Protein AF-A0A382TUY5-F1 (afdb_monomer)

Sequence (176 aa):
MNRMNKINNISLIVILFFYSFLAAQTTIEKITTNDENADLAVRVCGTEPPTIDEIIFSRIEAEQWLNENGSRDDSLLIVYVAWHVIHASNNSGNLTNAQIENQIQVMNYDFQDHNIAFILDTIDRTENDDWFEGWDPDASGMDTQGMQALNIDPAHYLNIYSAELAGAGAGFINCG

Radius of gyration: 24.72 Å; Cα contacts (8 Å, |Δi|>4): 187; chains: 1; bounding box: 46×93×40 Å

InterPro domains:
  IPR024079 Metallopeptidase, catalytic domain superfamily [G3DSA:3.40.390.10] (74-175)

Nearest PDB structures (foldseek):
  7y5n-assembly1_C  TM=7.435E-01  e=1.060E-01  Homo sapiens
  7ufg-assembly1_A  TM=4.096E-01  e=4.250E-02  Homo sapiens
  5cee-assembly1_A-2  TM=3.199E-01  e=2.429E+00  Aster yellows witches'-broom phytoplasma AYWB
  6zn4-assembly1_A  TM=3.571E-01  e=4.370E+00  Bdellovibrio bacteriovorus HD100
  7nfc-assembly1_P  TM=2.071E-01  e=3.593E+00  Homo sapiens

Mean predicted aligned error: 14.43 Å

Solvent-accessible surface area (backbone atoms only — not comparable to full-atom values): 10714 Å² total; per-residue (Å²): 133,88,92,77,83,72,69,64,59,59,57,49,51,54,52,50,51,52,51,51,55,59,63,67,73,71,70,82,75,75,81,77,70,92,48,102,69,65,74,75,76,74,84,82,67,85,67,77,81,75,50,74,64,53,53,53,49,55,48,52,53,51,53,52,48,41,71,77,48,78,66,77,83,77,60,78,42,78,41,37,28,36,37,41,32,26,10,30,85,87,56,50,62,62,72,52,70,69,59,53,54,48,51,46,49,50,52,30,64,75,31,46,91,68,33,38,42,64,42,83,75,45,77,51,76,45,76,35,51,66,45,10,57,44,24,29,88,85,50,93,55,33,38,61,52,50,50,72,72,65,63,55,62,74,92,70,24,51,39,38,53,42,54,44,46,65,92,52,92,78,85,69,81,58,90,110

pLDDT: mean 77.78, std 20.88, range [31.92, 98.25]

Secondary structure (DSSP, 8-state):
-----SHHHHHHH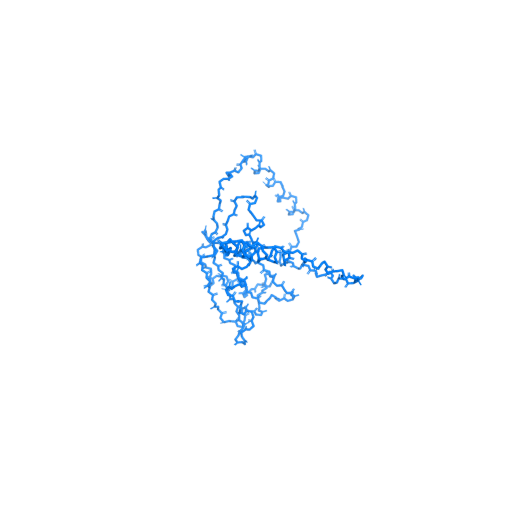HHHHHHHHHHTT----------TT--------SSPPPPHHHHHHHHHHHHHHHHHS-----S-EEEEEEEEEEE-TT-TT---HHHHHHHHHHHHHHHGGGTEEEEEEEEEEEE-HHHHH-B-SSSSSHHHHHHHHH---TTTEEEEEE-PBTT-SS------

Structure (mmCIF, N/CA/C/O backbone):
data_AF-A0A382TUY5-F1
#
_entry.id   AF-A0A382TUY5-F1
#
loop_
_atom_site.group_PDB
_atom_site.id
_atom_site.type_symbol
_atom_site.label_atom_id
_atom_site.label_alt_id
_atom_site.label_comp_id
_atom_site.label_asym_id
_atom_site.label_entity_id
_atom_site.label_seq_id
_atom_site.pdbx_PDB_ins_code
_atom_site.Cartn_x
_atom_site.Cartn_y
_atom_site.Cartn_z
_atom_site.occupancy
_atom_site.B_iso_or_equiv
_atom_site.auth_seq_id
_atom_site.auth_comp_id
_atom_site.auth_asym_id
_atom_site.auth_atom_id
_atom_site.pdbx_PDB_model_num
ATOM 1 N N . MET A 1 1 ? -3.730 -71.255 14.399 1.00 41.00 1 MET A N 1
ATOM 2 C CA . MET A 1 1 ? -2.417 -70.660 14.065 1.00 41.00 1 MET A CA 1
ATOM 3 C C . MET A 1 1 ? -2.657 -69.235 13.574 1.00 41.00 1 MET A C 1
ATOM 5 O O . MET A 1 1 ? -3.420 -69.043 12.638 1.00 41.00 1 MET A O 1
ATOM 9 N N . ASN A 1 2 ? -2.126 -68.276 14.332 1.00 44.09 2 ASN A N 1
ATOM 10 C CA . ASN A 1 2 ? -2.375 -66.827 14.385 1.00 44.09 2 ASN A CA 1
ATOM 11 C C . ASN A 1 2 ? -2.721 -66.081 13.079 1.00 44.09 2 ASN A C 1
ATOM 13 O O . ASN A 1 2 ? -1.897 -65.961 12.177 1.00 44.09 2 ASN A O 1
ATOM 17 N N . ARG A 1 3 ? -3.894 -65.432 13.068 1.00 45.44 3 ARG A N 1
ATOM 18 C CA . ARG A 1 3 ? -4.220 -64.266 12.223 1.00 45.44 3 ARG A CA 1
ATOM 19 C C . ARG A 1 3 ? -4.765 -63.127 13.099 1.00 45.44 3 ARG A C 1
ATOM 21 O O . ARG A 1 3 ? -5.870 -62.639 12.921 1.00 45.44 3 ARG A O 1
ATOM 28 N N . MET A 1 4 ? -3.967 -62.719 14.075 1.00 52.00 4 MET A N 1
ATOM 29 C CA . MET A 1 4 ? -4.071 -61.418 14.740 1.00 52.00 4 MET A CA 1
ATOM 30 C C . MET A 1 4 ? -2.736 -60.705 14.485 1.00 52.00 4 MET A C 1
ATOM 32 O O . MET A 1 4 ? -1.712 -61.384 14.461 1.00 52.00 4 MET A O 1
ATOM 36 N N . ASN A 1 5 ? -2.762 -59.382 14.261 1.00 51.12 5 ASN A N 1
ATOM 37 C CA . ASN A 1 5 ? -1.612 -58.458 14.085 1.00 51.12 5 ASN A CA 1
ATOM 38 C C . ASN A 1 5 ? -1.348 -57.891 12.672 1.00 51.12 5 ASN A C 1
ATOM 40 O O . ASN A 1 5 ? -0.195 -57.701 12.296 1.00 51.12 5 ASN A O 1
ATOM 44 N N . LYS A 1 6 ? -2.380 -57.541 11.889 1.00 52.22 6 LYS A N 1
ATOM 45 C CA . LYS A 1 6 ? -2.192 -56.621 10.737 1.00 52.22 6 LYS A CA 1
ATOM 46 C C . LYS A 1 6 ? -2.866 -55.253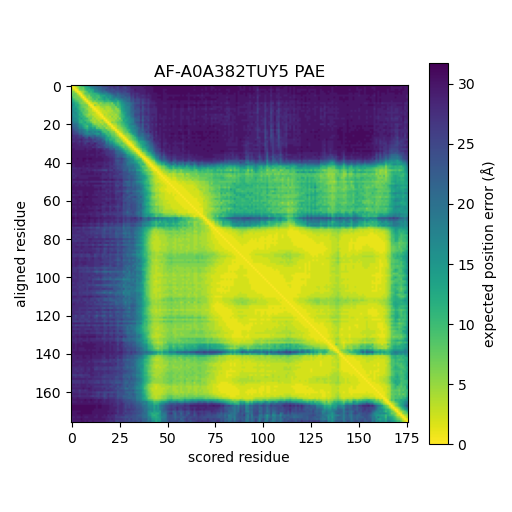 10.874 1.00 52.22 6 LYS A C 1
ATOM 48 O O . LYS A 1 6 ? -2.468 -54.332 10.175 1.00 52.22 6 LYS A O 1
ATOM 53 N N . ILE A 1 7 ? -3.810 -55.092 11.803 1.00 52.00 7 ILE A N 1
ATOM 54 C CA . ILE A 1 7 ? -4.538 -53.824 11.999 1.00 52.00 7 ILE A CA 1
ATOM 55 C C . ILE A 1 7 ? -3.779 -52.877 12.956 1.00 52.00 7 ILE A C 1
ATOM 57 O O . ILE A 1 7 ? -3.795 -51.667 12.760 1.00 52.00 7 ILE A O 1
ATOM 61 N N . ASN A 1 8 ? -2.995 -53.413 13.903 1.00 52.09 8 ASN A N 1
ATOM 62 C CA . ASN A 1 8 ? -2.225 -52.598 14.858 1.00 52.09 8 ASN A CA 1
ATOM 63 C C . ASN A 1 8 ? -1.023 -51.864 14.237 1.00 52.09 8 ASN A C 1
ATOM 65 O O . ASN A 1 8 ? -0.628 -50.825 14.751 1.00 52.09 8 ASN A O 1
ATOM 69 N N . ASN A 1 9 ? -0.458 -52.354 13.126 1.00 52.19 9 ASN A N 1
ATOM 70 C CA . ASN A 1 9 ? 0.731 -51.737 12.522 1.00 52.19 9 ASN A CA 1
ATOM 71 C C . ASN A 1 9 ? 0.402 -50.474 11.713 1.00 52.19 9 ASN A C 1
ATOM 73 O O . ASN A 1 9 ? 1.203 -49.549 11.692 1.00 52.19 9 ASN A O 1
ATOM 77 N N . ILE A 1 10 ? -0.776 -50.404 11.082 1.00 55.94 10 ILE A N 1
ATOM 78 C CA . ILE A 1 10 ? -1.185 -49.226 10.297 1.00 55.94 10 ILE A CA 1
ATOM 79 C C . ILE A 1 10 ? -1.549 -48.067 11.236 1.00 55.94 10 ILE A C 1
ATOM 81 O O . ILE A 1 10 ? -1.129 -46.937 11.005 1.00 55.94 10 ILE A O 1
ATOM 85 N N . SER A 1 11 ? -2.236 -48.356 12.348 1.00 56.84 11 SER A N 1
ATOM 86 C CA . SER A 1 11 ? -2.564 -47.344 13.361 1.00 56.84 11 SER A CA 1
ATOM 87 C C . SER A 1 11 ? -1.318 -46.797 14.070 1.00 56.84 11 SER A C 1
ATOM 89 O O . SER A 1 11 ? -1.267 -45.609 14.369 1.00 56.84 11 SER A O 1
ATOM 91 N N . LEU A 1 12 ? -0.294 -47.630 14.301 1.00 54.91 12 LEU A N 1
ATOM 92 C CA . LEU A 1 12 ? 0.967 -47.200 14.917 1.00 54.91 12 LEU A CA 1
ATOM 93 C C . LEU A 1 12 ? 1.793 -46.304 13.978 1.00 54.91 12 LEU A C 1
ATOM 95 O O . LEU A 1 12 ? 2.387 -45.332 14.429 1.00 54.91 12 LEU A O 1
ATOM 99 N N . ILE A 1 13 ? 1.791 -46.593 12.671 1.00 58.06 13 ILE A N 1
ATOM 100 C CA . ILE A 1 13 ? 2.506 -45.796 11.663 1.00 58.06 13 ILE A CA 1
ATOM 101 C C . ILE A 1 13 ? 1.885 -44.401 11.519 1.00 58.06 13 ILE A C 1
ATOM 103 O O . ILE A 1 13 ? 2.619 -43.420 11.499 1.00 58.06 13 ILE A O 1
ATOM 107 N N . VAL A 1 14 ? 0.553 -44.283 11.494 1.00 59.12 14 VAL A N 1
ATOM 108 C CA . VAL A 1 14 ? -0.123 -42.973 11.413 1.00 59.12 14 VAL A CA 1
ATOM 109 C C . VAL A 1 14 ? 0.143 -42.134 12.668 1.00 59.12 14 VAL A C 1
ATOM 111 O O . VAL A 1 14 ? 0.454 -40.953 12.554 1.00 59.12 14 VAL A O 1
ATOM 114 N N . ILE A 1 15 ? 0.124 -42.744 13.858 1.00 57.88 15 ILE A N 1
ATOM 115 C CA . ILE A 1 15 ? 0.444 -42.054 15.119 1.00 57.88 15 ILE A CA 1
ATOM 116 C C . ILE A 1 15 ? 1.914 -41.598 15.153 1.00 57.88 15 ILE A C 1
ATOM 118 O O . ILE A 1 15 ? 2.189 -40.491 15.605 1.00 57.88 15 ILE A O 1
ATOM 122 N N . LEU A 1 16 ? 2.854 -42.395 14.630 1.00 54.62 16 LEU A N 1
ATOM 123 C CA . LEU A 1 16 ? 4.271 -42.016 14.519 1.00 54.62 16 LEU A CA 1
ATOM 124 C C . LEU A 1 16 ? 4.510 -40.900 13.485 1.00 54.62 16 LEU A C 1
ATOM 126 O O . LEU A 1 16 ? 5.352 -40.030 13.714 1.00 54.62 16 LEU A O 1
ATOM 130 N N . PHE A 1 17 ? 3.756 -40.876 12.380 1.00 54.53 17 PHE A N 1
ATOM 131 C CA . PHE A 1 17 ? 3.795 -39.770 11.415 1.00 54.53 17 PHE A CA 1
ATOM 132 C C . PHE A 1 17 ? 3.232 -38.471 12.007 1.00 54.53 17 PHE A C 1
ATOM 134 O O . PHE A 1 17 ? 3.846 -37.423 11.850 1.00 54.53 17 PHE A O 1
ATOM 141 N N . PHE A 1 18 ? 2.132 -38.526 12.764 1.00 53.41 18 PHE A N 1
ATOM 142 C CA . PHE A 1 18 ? 1.611 -37.344 13.460 1.00 53.41 18 PHE A CA 1
ATOM 143 C C . PHE A 1 18 ? 2.537 -36.865 14.589 1.00 53.41 18 PHE A C 1
ATOM 145 O O . PHE A 1 18 ? 2.725 -35.662 14.731 1.00 53.41 18 PHE A O 1
ATOM 152 N N . TYR A 1 19 ? 3.174 -37.767 15.348 1.00 54.06 19 TYR A N 1
ATOM 153 C CA . TYR A 1 19 ? 4.155 -37.385 16.377 1.00 54.06 19 TYR A CA 1
ATOM 154 C C . TYR A 1 19 ? 5.430 -36.770 15.789 1.00 54.06 19 TYR A C 1
ATOM 156 O O . TYR A 1 19 ? 5.983 -35.855 16.388 1.00 54.06 19 TYR A O 1
ATOM 164 N N . SER A 1 20 ? 5.896 -37.238 14.627 1.00 47.62 20 SER A N 1
ATOM 165 C CA . SER A 1 20 ? 7.046 -36.629 13.942 1.00 47.62 20 SER A CA 1
ATOM 166 C C . SER A 1 20 ? 6.694 -35.286 13.302 1.00 47.62 20 SER A C 1
ATOM 168 O O . SER A 1 20 ? 7.514 -34.377 13.357 1.00 47.62 20 SER A O 1
ATOM 170 N N . PHE A 1 21 ? 5.470 -35.114 12.792 1.00 50.19 21 PHE A N 1
ATOM 171 C CA . PHE A 1 21 ? 4.994 -33.812 12.315 1.00 50.19 21 PHE A CA 1
ATOM 172 C C . PHE A 1 21 ? 4.822 -32.810 13.472 1.00 50.19 21 PHE A C 1
ATOM 174 O O . PHE A 1 21 ? 5.242 -31.665 13.362 1.00 50.19 21 PHE A O 1
ATOM 181 N N . LEU A 1 22 ? 4.294 -33.255 14.620 1.00 46.69 22 LEU A N 1
ATOM 182 C CA . LEU A 1 22 ? 4.106 -32.408 15.804 1.00 46.69 22 LEU A CA 1
ATOM 183 C C . LEU A 1 22 ? 5.433 -32.077 16.514 1.00 46.69 22 LEU A C 1
ATOM 185 O O . LEU A 1 22 ? 5.592 -30.971 17.018 1.00 46.69 22 LEU A O 1
ATOM 189 N N . ALA A 1 23 ? 6.411 -32.993 16.508 1.00 47.31 23 ALA A N 1
ATOM 190 C CA . ALA A 1 23 ? 7.760 -32.741 17.026 1.00 47.31 23 ALA A CA 1
ATOM 191 C C . ALA A 1 23 ? 8.637 -31.906 16.073 1.00 47.31 23 ALA A C 1
ATOM 193 O O . ALA A 1 23 ? 9.609 -31.303 16.523 1.00 47.31 23 ALA A O 1
ATOM 194 N N . ALA A 1 24 ? 8.300 -31.833 14.780 1.00 45.00 24 ALA A N 1
ATOM 195 C CA . ALA A 1 24 ? 8.970 -30.944 13.831 1.00 45.00 24 ALA A CA 1
ATOM 196 C C . ALA A 1 24 ? 8.546 -29.470 13.984 1.00 45.00 24 ALA A C 1
ATOM 198 O O . ALA A 1 24 ? 9.213 -28.591 13.446 1.00 45.00 24 ALA A O 1
ATOM 199 N N . GLN A 1 25 ? 7.472 -29.179 14.730 1.00 52.47 25 GLN A N 1
ATOM 200 C CA . GLN A 1 25 ? 6.921 -27.825 14.853 1.00 52.47 25 GLN A CA 1
ATOM 201 C C . GLN A 1 25 ? 7.395 -27.042 16.093 1.00 52.47 25 GLN A C 1
ATOM 203 O O . GLN A 1 25 ? 6.885 -25.956 16.354 1.00 52.47 25 GLN A O 1
ATOM 208 N N . THR A 1 26 ? 8.368 -27.534 16.866 1.00 49.62 26 THR A N 1
ATOM 209 C CA . THR A 1 26 ? 8.871 -26.805 18.046 1.00 49.62 26 THR A CA 1
ATOM 210 C C . THR A 1 26 ? 10.391 -26.777 18.118 1.00 49.62 26 THR A C 1
ATOM 212 O O . THR A 1 26 ? 10.992 -27.270 19.067 1.00 49.62 26 THR A O 1
ATOM 215 N N . THR A 1 27 ? 11.013 -26.134 17.136 1.00 39.25 27 THR A N 1
ATOM 216 C CA . THR A 1 27 ? 12.287 -25.437 17.334 1.00 39.25 27 THR A CA 1
ATOM 217 C C . THR A 1 27 ? 12.206 -24.103 16.605 1.00 39.25 27 THR A C 1
ATOM 219 O O . THR A 1 27 ? 12.679 -23.965 15.481 1.00 39.25 27 THR A O 1
ATOM 222 N N . ILE A 1 28 ? 11.606 -23.097 17.247 1.00 46.88 28 ILE A N 1
ATOM 223 C CA . ILE A 1 28 ? 12.131 -21.748 17.046 1.00 46.88 28 ILE A CA 1
ATOM 224 C C . ILE A 1 28 ? 13.485 -21.787 17.747 1.00 46.88 28 ILE A C 1
ATOM 226 O O . ILE A 1 28 ? 13.556 -21.692 18.974 1.00 46.88 28 ILE A O 1
ATOM 230 N N . GLU A 1 29 ? 14.556 -22.028 16.988 1.00 44.12 29 GLU A N 1
ATOM 231 C CA . GLU A 1 29 ? 15.877 -21.622 17.444 1.00 44.12 29 GLU A CA 1
ATOM 232 C C . GLU A 1 29 ? 15.783 -20.118 17.654 1.00 44.12 29 GLU A C 1
ATOM 234 O O . GLU A 1 29 ? 15.742 -19.320 16.720 1.00 44.12 29 GLU A O 1
ATOM 239 N N . LYS A 1 30 ? 15.648 -19.737 18.921 1.00 37.59 30 LYS A N 1
ATOM 240 C CA . LYS A 1 30 ? 15.859 -18.374 19.354 1.00 37.59 30 LYS A CA 1
ATOM 241 C C . LYS A 1 30 ? 17.289 -18.063 18.933 1.00 37.59 30 LYS A C 1
ATOM 243 O O . LYS A 1 30 ? 18.220 -18.571 19.553 1.00 37.59 30 LYS A O 1
ATOM 248 N N . ILE A 1 31 ? 17.458 -17.309 17.850 1.00 40.81 31 ILE A N 1
ATOM 249 C CA . ILE A 1 31 ? 18.758 -16.782 17.456 1.00 40.81 31 ILE A CA 1
ATOM 250 C C . ILE A 1 31 ? 19.192 -15.890 18.620 1.00 40.81 31 ILE A C 1
ATOM 252 O O . ILE A 1 31 ? 18.779 -14.742 18.744 1.00 40.81 31 ILE A O 1
ATOM 256 N N . THR A 1 32 ? 19.970 -16.445 19.544 1.00 40.12 32 THR A N 1
ATOM 257 C CA . THR A 1 32 ? 20.742 -15.666 20.501 1.00 40.12 32 THR A CA 1
ATOM 258 C C . THR A 1 32 ? 21.935 -15.125 19.738 1.00 40.12 32 THR A C 1
ATOM 260 O O . THR A 1 32 ? 23.024 -15.698 19.778 1.00 40.12 32 THR A O 1
ATOM 263 N N . THR A 1 33 ? 21.725 -14.032 19.009 1.00 36.69 33 THR A N 1
ATOM 264 C CA . THR A 1 33 ? 22.824 -13.126 18.704 1.00 36.69 33 THR A CA 1
ATOM 265 C C . THR A 1 33 ? 23.246 -12.514 20.034 1.00 36.69 33 THR A C 1
ATOM 267 O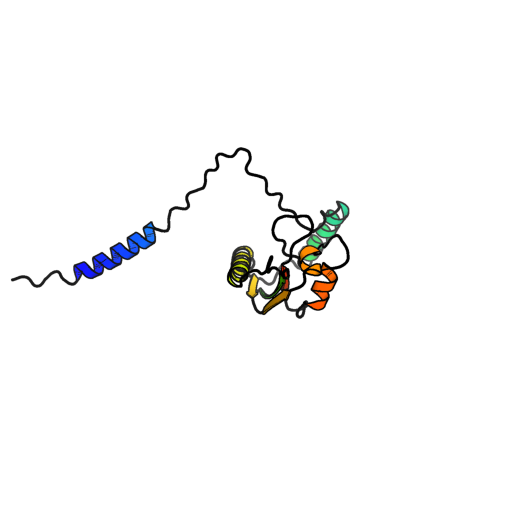 O . THR A 1 33 ? 22.586 -11.622 20.565 1.00 36.69 33 THR A O 1
ATOM 270 N N . ASN A 1 34 ? 24.337 -13.022 20.603 1.00 51.91 34 ASN A N 1
ATOM 271 C CA . ASN A 1 34 ? 25.157 -12.236 21.519 1.00 51.91 34 ASN A CA 1
ATOM 272 C C . ASN A 1 34 ? 25.838 -11.147 20.685 1.00 51.91 34 ASN A C 1
ATOM 274 O O . ASN A 1 34 ? 27.025 -11.241 20.385 1.00 51.91 34 ASN A O 1
ATOM 278 N N . ASP A 1 35 ? 25.051 -10.175 20.241 1.00 45.88 35 ASP A N 1
ATOM 279 C CA . ASP A 1 35 ? 25.533 -9.017 19.517 1.00 45.88 35 ASP A CA 1
ATOM 280 C C . ASP A 1 35 ? 25.133 -7.785 20.321 1.00 45.88 35 ASP A C 1
ATOM 282 O O . ASP A 1 35 ? 23.987 -7.338 20.297 1.00 45.88 35 ASP A O 1
ATOM 286 N N . GLU A 1 36 ? 26.086 -7.258 21.086 1.00 50.09 36 GLU A N 1
ATOM 287 C CA . GLU A 1 36 ? 25.959 -5.943 21.720 1.00 50.09 36 GLU A CA 1
ATOM 288 C C . GLU A 1 36 ? 26.021 -4.792 20.686 1.00 50.09 36 GLU A C 1
ATOM 290 O O . GLU A 1 36 ? 26.151 -3.630 21.055 1.00 50.09 36 GLU A O 1
ATOM 295 N N . ASN A 1 37 ? 25.891 -5.100 19.392 1.00 49.72 37 ASN A N 1
ATOM 296 C CA . ASN A 1 37 ? 25.590 -4.195 18.290 1.00 49.72 37 ASN A CA 1
ATOM 297 C C . ASN A 1 37 ? 24.576 -4.839 17.328 1.00 49.72 37 ASN A C 1
ATOM 299 O O . ASN A 1 37 ? 24.766 -4.844 16.114 1.00 49.72 37 ASN A O 1
ATOM 303 N N . ALA A 1 38 ? 23.462 -5.357 17.861 1.00 48.09 38 ALA A N 1
ATOM 304 C CA . ALA A 1 38 ? 22.257 -5.498 17.054 1.00 48.09 38 ALA A CA 1
ATOM 305 C C . ALA A 1 38 ? 21.900 -4.103 16.529 1.00 48.09 38 ALA A C 1
ATOM 307 O O . ALA A 1 38 ? 21.354 -3.280 17.266 1.00 48.09 38 ALA A O 1
ATOM 308 N N . ASP A 1 39 ? 22.318 -3.850 15.289 1.00 47.06 39 ASP A N 1
ATOM 309 C CA . ASP A 1 39 ? 21.970 -2.713 14.458 1.00 47.06 39 ASP A CA 1
ATOM 310 C C . ASP A 1 39 ? 20.524 -2.340 14.775 1.00 47.06 39 ASP A C 1
ATOM 312 O O . ASP A 1 39 ? 19.585 -3.091 14.487 1.00 47.06 39 ASP A O 1
ATOM 316 N N . LEU A 1 40 ? 20.351 -1.233 15.501 1.00 48.81 40 LEU A N 1
ATOM 317 C CA . LEU A 1 40 ? 19.063 -0.581 15.628 1.00 48.81 40 LEU A CA 1
ATOM 318 C C . LEU A 1 40 ? 18.745 -0.170 14.201 1.00 48.81 40 LEU A C 1
ATOM 320 O O . LEU A 1 40 ? 19.119 0.924 13.790 1.00 48.81 40 LEU A O 1
ATOM 324 N N . ALA A 1 41 ? 18.111 -1.066 13.444 1.00 52.31 41 ALA A N 1
ATOM 325 C CA . ALA A 1 41 ? 17.457 -0.728 12.204 1.00 52.31 41 ALA A CA 1
ATOM 326 C C . ALA A 1 41 ? 16.495 0.392 12.584 1.00 52.31 41 ALA A C 1
ATOM 328 O O . ALA A 1 41 ? 15.440 0.158 13.185 1.00 52.31 41 ALA A O 1
ATOM 329 N N . VAL A 1 42 ? 16.947 1.628 12.378 1.00 53.28 42 VAL A N 1
ATOM 330 C CA . VAL A 1 42 ? 16.159 2.814 12.639 1.00 53.28 42 VAL A CA 1
ATOM 331 C C . VAL A 1 42 ? 14.972 2.646 11.717 1.00 53.28 42 VAL A C 1
ATOM 333 O O . VAL A 1 42 ? 15.115 2.694 10.499 1.00 53.28 42 VAL A O 1
ATOM 336 N N . ARG A 1 43 ? 13.807 2.355 12.299 1.00 61.22 43 ARG A N 1
ATOM 337 C CA . ARG A 1 43 ? 12.557 2.378 11.555 1.00 61.22 43 ARG A CA 1
ATOM 338 C C . ARG A 1 43 ? 12.331 3.826 11.173 1.00 61.22 43 ARG A C 1
ATOM 340 O O . ARG A 1 43 ? 11.953 4.634 12.019 1.00 61.22 43 ARG A O 1
ATOM 347 N N . VAL A 1 44 ? 12.661 4.149 9.933 1.00 62.75 44 VAL A N 1
ATOM 348 C CA . VAL A 1 44 ? 12.372 5.451 9.355 1.00 62.75 44 VAL A CA 1
ATOM 349 C C . VAL A 1 44 ? 10.905 5.428 8.939 1.00 62.75 44 VAL A C 1
ATOM 351 O O . VAL A 1 44 ? 10.421 4.433 8.407 1.00 62.75 44 VAL A O 1
ATOM 354 N N . CYS A 1 45 ? 10.188 6.504 9.240 1.00 70.50 45 CYS A N 1
ATOM 355 C CA . CYS A 1 45 ? 8.860 6.779 8.709 1.00 70.50 45 CYS A CA 1
ATOM 356 C C . CYS A 1 45 ? 8.956 8.097 7.935 1.00 70.50 45 CYS A 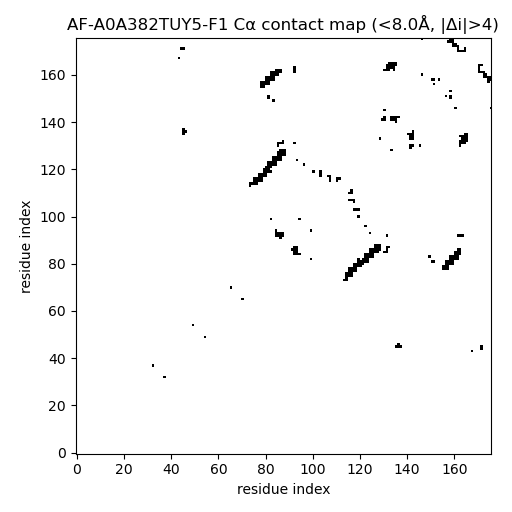C 1
ATOM 358 O O . CYS A 1 45 ? 9.595 9.024 8.427 1.00 70.50 45 CYS A O 1
ATOM 360 N N . GLY A 1 46 ? 8.351 8.162 6.746 1.00 65.56 46 GLY A N 1
ATOM 361 C CA . GLY A 1 46 ? 8.284 9.375 5.924 1.00 65.56 46 GLY A CA 1
ATOM 362 C C . GLY A 1 46 ? 7.185 10.334 6.383 1.00 65.56 46 GLY A C 1
ATOM 363 O O . GLY A 1 46 ? 6.890 11.304 5.707 1.00 65.56 46 GLY A O 1
ATOM 364 N N . THR A 1 47 ? 6.525 10.045 7.508 1.00 73.56 47 THR A N 1
ATOM 365 C CA . THR A 1 47 ? 5.659 11.006 8.189 1.00 73.56 47 THR A CA 1
ATOM 366 C C . THR A 1 47 ? 6.525 11.880 9.088 1.00 73.56 47 THR A C 1
ATOM 368 O O . THR A 1 47 ? 7.116 11.370 10.047 1.00 73.56 47 THR A O 1
ATOM 371 N N . GLU A 1 48 ? 6.585 13.182 8.793 1.00 73.94 48 GLU A N 1
ATOM 372 C CA . GLU A 1 48 ? 7.294 14.158 9.624 1.00 73.94 48 GLU A CA 1
ATOM 373 C C . GLU A 1 48 ? 6.827 14.053 11.092 1.00 73.94 48 GLU A C 1
ATOM 375 O O . GLU A 1 48 ? 5.622 13.957 11.357 1.00 73.94 48 GLU A O 1
ATOM 380 N N . PRO A 1 49 ? 7.749 14.040 12.077 1.00 77.06 49 PRO A N 1
ATOM 381 C CA . PRO A 1 49 ? 7.364 14.060 13.480 1.00 77.06 49 PRO A CA 1
ATOM 382 C C . PRO A 1 49 ? 6.489 15.284 13.780 1.00 77.06 49 PRO A C 1
ATOM 384 O O . PRO A 1 49 ? 6.897 16.404 13.471 1.00 77.06 49 PRO A O 1
ATOM 387 N N . PRO A 1 50 ? 5.324 15.109 14.427 1.00 82.06 50 PRO A N 1
ATOM 388 C CA . PRO A 1 50 ? 4.417 16.219 14.664 1.00 82.06 50 PRO A CA 1
ATOM 389 C C . PRO A 1 50 ? 5.041 17.243 15.617 1.00 82.06 50 PRO A C 1
ATOM 391 O O . PRO A 1 50 ? 5.748 16.901 16.574 1.00 82.06 50 PRO A O 1
ATOM 394 N N . THR A 1 51 ? 4.735 18.516 15.391 1.00 90.81 51 THR A N 1
ATOM 395 C CA . THR A 1 51 ? 5.072 19.605 16.309 1.00 90.81 51 THR A CA 1
ATOM 396 C C . THR A 1 51 ? 4.316 19.466 17.635 1.00 90.81 51 THR A C 1
ATOM 398 O O . THR A 1 51 ? 3.301 18.777 17.742 1.00 90.81 51 THR A O 1
ATOM 401 N N . ILE A 1 52 ? 4.788 20.155 18.681 1.00 91.44 52 ILE A N 1
ATOM 402 C CA . ILE A 1 52 ? 4.115 20.155 19.994 1.00 91.44 52 ILE A CA 1
ATOM 403 C C . ILE A 1 52 ? 2.661 20.626 19.866 1.00 91.44 52 ILE A C 1
ATOM 405 O O . ILE A 1 52 ? 1.773 20.035 20.480 1.00 91.44 52 ILE A O 1
ATOM 409 N N . ASP A 1 53 ? 2.421 21.660 19.061 1.00 93.44 53 ASP A N 1
ATOM 410 C CA . ASP A 1 53 ? 1.080 22.198 18.854 1.00 93.44 53 ASP A CA 1
ATOM 411 C C . ASP A 1 53 ? 0.188 21.177 18.132 1.00 93.44 53 ASP A C 1
ATOM 413 O O . ASP A 1 53 ? -0.929 20.936 18.581 1.00 93.44 53 ASP A O 1
ATOM 417 N N . GLU A 1 54 ? 0.682 20.489 17.098 1.00 90.88 54 GLU A N 1
ATOM 418 C CA . GLU A 1 54 ? -0.067 19.425 16.405 1.00 90.88 54 GLU A CA 1
ATOM 419 C C . GLU A 1 54 ? -0.385 18.236 17.316 1.00 90.88 54 GLU A C 1
ATOM 421 O O . GLU A 1 54 ? -1.493 17.701 17.265 1.00 90.88 54 GLU A O 1
ATOM 426 N N . ILE A 1 55 ? 0.536 17.844 18.203 1.00 90.81 55 ILE A N 1
ATOM 427 C CA . ILE A 1 55 ? 0.276 16.804 19.211 1.00 90.81 55 ILE A CA 1
ATOM 428 C C . ILE A 1 55 ? -0.864 17.236 20.140 1.00 90.81 55 ILE A C 1
ATOM 430 O O . ILE A 1 55 ? -1.747 16.439 20.460 1.00 90.81 55 ILE A O 1
ATOM 434 N N . ILE A 1 56 ? -0.855 18.491 20.593 1.00 92.50 56 ILE A N 1
ATOM 435 C CA . ILE A 1 56 ? -1.890 19.015 21.488 1.00 92.50 56 ILE A CA 1
ATOM 436 C C . ILE A 1 56 ? -3.233 19.093 20.757 1.00 92.50 56 ILE A C 1
ATOM 438 O O . ILE A 1 56 ? -4.236 18.618 21.290 1.00 92.50 56 ILE A O 1
ATOM 442 N N . PHE A 1 57 ? -3.261 19.653 19.548 1.00 93.69 57 PHE A N 1
ATOM 443 C CA . PHE A 1 57 ? -4.492 19.818 18.780 1.00 93.69 57 PHE A CA 1
ATOM 444 C C . PHE A 1 57 ? -5.097 18.476 18.365 1.00 93.69 57 PHE A C 1
ATOM 446 O O . PHE A 1 57 ? -6.266 18.243 18.663 1.00 93.69 57 PHE A O 1
ATOM 453 N N . SER A 1 58 ? -4.306 17.559 17.797 1.00 91.06 58 SER A N 1
ATOM 454 C CA . SER A 1 58 ? -4.785 16.219 17.414 1.00 91.06 58 SER A CA 1
ATOM 455 C C . SER A 1 58 ? -5.351 15.446 18.605 1.00 91.06 58 SER A C 1
ATOM 457 O O . SER A 1 58 ? -6.382 14.782 18.495 1.00 91.06 58 SER A O 1
ATOM 459 N N . ARG A 1 59 ? -4.725 15.577 19.781 1.00 91.75 59 ARG A N 1
ATOM 460 C CA . ARG A 1 59 ? -5.232 14.980 21.015 1.00 91.75 59 ARG A CA 1
ATOM 461 C C . ARG A 1 59 ? -6.564 15.586 21.446 1.00 91.75 59 ARG A C 1
ATOM 463 O O . ARG A 1 59 ? -7.469 14.833 21.791 1.00 91.75 59 ARG A O 1
ATOM 470 N N . ILE A 1 60 ? -6.682 16.915 21.455 1.00 93.44 60 ILE A N 1
ATOM 471 C CA . ILE A 1 60 ? -7.926 17.599 21.839 1.00 93.44 60 ILE A CA 1
ATOM 472 C C . ILE A 1 60 ? -9.061 17.195 20.896 1.00 93.44 60 ILE A C 1
ATOM 474 O O . ILE A 1 60 ? -10.148 16.871 21.368 1.00 93.44 60 ILE A O 1
ATOM 478 N N . GLU A 1 61 ? -8.808 17.166 19.588 1.00 92.62 61 GLU A N 1
ATOM 479 C CA . GLU A 1 61 ? -9.798 16.762 18.586 1.00 92.62 61 GLU A CA 1
ATOM 480 C C . GLU A 1 61 ? -10.241 15.307 18.776 1.00 92.62 61 GLU A C 1
ATOM 482 O O . GLU A 1 61 ? -11.442 15.030 18.809 1.00 92.62 61 GLU A O 1
ATOM 487 N N . ALA A 1 62 ? -9.295 14.385 18.982 1.00 90.00 62 ALA A N 1
ATOM 488 C CA . ALA A 1 62 ? -9.604 12.982 19.241 1.00 90.00 62 ALA A CA 1
ATOM 489 C C . ALA A 1 62 ? -10.405 12.800 20.541 1.00 90.00 62 ALA A C 1
ATOM 491 O O . ALA A 1 62 ? -11.414 12.095 20.553 1.00 90.00 62 ALA A O 1
ATOM 492 N N . GLU A 1 63 ? -9.998 13.452 21.634 1.00 91.06 63 GLU A N 1
ATOM 493 C CA . GLU A 1 63 ? -10.710 13.402 22.916 1.00 91.06 63 GLU A CA 1
ATOM 494 C C . GLU A 1 63 ? -12.120 13.998 22.799 1.00 91.06 63 GLU A C 1
ATOM 496 O O . GLU A 1 63 ? -13.078 13.431 23.328 1.00 91.06 63 GLU A O 1
ATOM 501 N N . GLN A 1 64 ? -12.275 15.114 22.083 1.00 93.12 64 GLN A N 1
ATOM 502 C CA . GLN A 1 64 ? -13.577 15.730 21.854 1.00 93.12 64 GLN A CA 1
ATOM 503 C C . GLN A 1 64 ? -14.493 14.805 21.044 1.00 93.12 64 GLN A C 1
ATOM 505 O O . GLN A 1 64 ? -15.626 14.558 21.459 1.00 93.12 64 GLN A O 1
ATOM 510 N N . TRP A 1 65 ? -13.990 14.224 19.953 1.00 89.19 65 TRP A N 1
ATOM 511 C CA . TRP A 1 65 ? -14.753 13.274 19.150 1.00 89.19 65 TRP A CA 1
ATOM 512 C C . TRP A 1 65 ? -15.157 12.037 19.956 1.00 89.19 65 TRP A C 1
ATOM 514 O O . TRP A 1 65 ? -16.306 11.611 19.866 1.00 89.19 65 TRP A O 1
ATOM 524 N N . LEU A 1 66 ? -14.260 11.490 20.785 1.00 88.81 66 LEU A N 1
ATOM 525 C CA . LEU A 1 66 ? -14.546 10.337 21.648 1.00 88.81 66 LEU A CA 1
ATOM 526 C C . LEU A 1 66 ? -15.607 10.647 22.711 1.00 88.81 66 LEU A C 1
ATOM 528 O O . LEU A 1 66 ? -16.416 9.781 23.037 1.00 88.81 66 LEU A O 1
ATOM 532 N N . ASN A 1 67 ? -15.639 11.874 23.236 1.00 89.44 67 ASN A N 1
ATOM 533 C CA . ASN A 1 67 ? -16.679 12.301 24.173 1.00 89.44 67 ASN A CA 1
ATOM 534 C C . ASN A 1 67 ? -18.056 12.411 23.498 1.00 89.44 67 ASN A C 1
ATOM 536 O O . ASN A 1 67 ? -19.076 12.131 24.129 1.00 89.44 67 ASN A O 1
ATOM 540 N N . GLU A 1 68 ? -18.088 12.805 22.225 1.00 88.38 68 GLU A N 1
ATOM 541 C CA . GLU A 1 68 ? -19.312 12.915 21.424 1.00 88.38 68 GLU A CA 1
ATOM 542 C C . GLU A 1 68 ? -19.749 11.560 20.827 1.00 88.38 68 GLU A C 1
ATOM 544 O O . GLU A 1 68 ? -20.940 11.332 20.620 1.00 88.38 68 GLU A O 1
ATOM 549 N N . ASN A 1 69 ? -18.805 10.636 20.616 1.00 84.00 69 ASN A N 1
ATOM 550 C CA . ASN A 1 69 ? -18.989 9.352 19.934 1.00 84.00 69 ASN A CA 1
ATOM 551 C C . ASN A 1 69 ? -18.404 8.192 20.759 1.00 84.00 69 ASN A C 1
ATOM 553 O O . ASN A 1 69 ? -17.579 7.412 20.286 1.00 84.00 69 ASN A O 1
ATOM 557 N N . GLY A 1 70 ? -18.850 8.070 22.014 1.00 72.94 70 GLY A N 1
ATOM 558 C CA . GLY A 1 70 ? -18.284 7.160 23.026 1.00 72.94 70 GLY A CA 1
ATOM 559 C C . GLY A 1 70 ? -18.406 5.653 22.761 1.00 72.94 70 GLY A C 1
ATOM 560 O O . GLY A 1 70 ? -18.048 4.853 23.624 1.00 72.94 70 GLY A O 1
ATOM 561 N N . SER A 1 71 ? -18.904 5.242 21.595 1.00 74.81 71 SER A N 1
ATOM 562 C CA . SER A 1 71 ? -18.877 3.852 21.148 1.00 74.81 71 SER A CA 1
ATOM 563 C C . SER A 1 71 ? -18.643 3.781 19.646 1.00 74.81 71 SER A C 1
ATOM 565 O O . SER A 1 71 ? -19.398 4.371 18.871 1.00 74.81 71 SER A O 1
ATOM 567 N N . ARG A 1 72 ? -17.650 2.994 19.238 1.00 76.69 72 ARG A N 1
ATOM 568 C CA . ARG A 1 72 ? -17.528 2.525 17.858 1.00 76.69 72 ARG A CA 1
ATOM 569 C C . ARG A 1 72 ? -18.541 1.397 17.629 1.00 76.69 72 ARG A C 1
ATOM 571 O O . ARG A 1 72 ? -18.786 0.603 18.537 1.00 76.69 72 ARG A O 1
ATOM 578 N N . ASP A 1 73 ? -19.087 1.302 16.419 1.00 80.50 73 ASP A N 1
ATOM 579 C CA . ASP A 1 73 ? -19.657 0.040 15.950 1.00 80.50 73 ASP A CA 1
ATOM 580 C C . ASP A 1 73 ? -18.535 -1.004 15.850 1.00 80.50 73 ASP A C 1
ATOM 582 O O . ASP A 1 73 ? -17.606 -0.855 15.057 1.00 80.50 73 ASP A O 1
ATOM 586 N N . ASP A 1 74 ? -18.600 -2.031 16.693 1.00 81.62 74 ASP A N 1
ATOM 587 C CA . ASP A 1 74 ? -17.610 -3.110 16.727 1.00 81.62 74 ASP A CA 1
ATOM 588 C C . ASP A 1 74 ? -17.910 -4.216 15.701 1.00 81.62 74 ASP A C 1
ATOM 590 O O . ASP A 1 74 ? -17.360 -5.316 15.758 1.00 81.62 74 ASP A O 1
ATOM 594 N N . SER A 1 75 ? -18.816 -3.947 14.757 1.00 90.75 75 SER A N 1
ATOM 595 C CA . SER A 1 75 ? -19.021 -4.812 13.606 1.00 90.75 75 SER A CA 1
ATOM 596 C C . SER A 1 75 ? -17.744 -4.947 12.770 1.00 90.75 75 SER A C 1
ATOM 598 O O . SER A 1 75 ? -16.850 -4.092 12.768 1.00 90.75 75 SER A O 1
ATOM 600 N N . LEU A 1 76 ? -17.658 -6.074 12.058 1.00 93.38 76 LEU A N 1
ATOM 601 C CA . LEU A 1 76 ? -16.551 -6.355 11.157 1.00 93.38 76 LEU A CA 1
ATOM 602 C C . LEU A 1 76 ? -16.480 -5.283 10.063 1.00 93.38 76 LEU A C 1
ATOM 604 O O . LEU A 1 76 ? -17.355 -5.209 9.198 1.00 93.38 76 LEU A O 1
ATOM 608 N N . LEU A 1 77 ? -15.402 -4.506 10.076 1.00 94.56 77 LEU A N 1
ATOM 609 C CA . LEU A 1 77 ? -15.042 -3.583 9.011 1.00 94.56 77 LEU A CA 1
ATOM 610 C C . LEU A 1 77 ? -14.203 -4.325 7.972 1.00 94.56 77 LEU A C 1
ATOM 612 O O . LEU A 1 77 ? -13.138 -4.853 8.287 1.00 94.56 77 LEU A O 1
ATOM 616 N N . ILE A 1 78 ? -14.671 -4.337 6.728 1.00 96.44 78 ILE A N 1
ATOM 617 C CA . ILE A 1 78 ? -13.928 -4.890 5.596 1.00 96.44 78 ILE A CA 1
ATOM 618 C C . ILE A 1 78 ? -13.323 -3.733 4.807 1.00 96.44 78 ILE A C 1
ATOM 620 O O . ILE A 1 78 ? -14.049 -2.863 4.330 1.00 96.44 78 ILE A O 1
ATOM 624 N N . VAL A 1 79 ? -12.003 -3.753 4.656 1.00 97.25 79 VAL A N 1
ATOM 625 C CA . VAL A 1 79 ? -11.235 -2.802 3.854 1.00 97.25 79 VAL A CA 1
ATOM 626 C C . VAL A 1 79 ? -10.735 -3.523 2.606 1.00 97.25 79 VAL A C 1
ATOM 628 O O . VAL A 1 79 ? -9.971 -4.485 2.703 1.00 97.25 79 VAL A O 1
ATOM 631 N N . TYR A 1 80 ? -11.165 -3.072 1.430 1.00 98.19 80 TYR A N 1
ATOM 632 C CA . TYR A 1 80 ? -10.627 -3.573 0.167 1.00 98.19 80 TYR A CA 1
ATOM 633 C C . TYR A 1 80 ? -9.296 -2.896 -0.138 1.00 98.19 80 TYR A C 1
ATOM 635 O O . TYR A 1 80 ? -9.150 -1.692 0.063 1.00 98.19 80 TYR A O 1
ATOM 643 N N . VAL A 1 81 ? -8.324 -3.674 -0.606 1.00 98.25 81 VAL A N 1
ATOM 644 C CA . VAL A 1 81 ? -6.963 -3.210 -0.876 1.00 98.25 81 VAL A CA 1
ATOM 645 C C . VAL A 1 81 ? -6.663 -3.305 -2.366 1.00 98.25 81 VAL A C 1
ATOM 647 O O . VAL A 1 81 ? -6.798 -4.376 -2.968 1.00 98.25 81 VAL A O 1
ATOM 650 N N . ALA A 1 82 ? -6.215 -2.185 -2.929 1.00 98.06 82 ALA A N 1
ATOM 651 C CA . ALA A 1 82 ? -5.570 -2.101 -4.230 1.00 98.06 82 ALA A CA 1
ATOM 652 C C . ALA A 1 82 ? -4.063 -1.911 -4.010 1.00 98.06 82 ALA A C 1
ATOM 654 O O . ALA A 1 82 ? -3.646 -0.972 -3.333 1.00 98.06 82 ALA A O 1
ATOM 655 N N . TRP A 1 83 ? -3.249 -2.833 -4.524 1.00 97.88 83 TRP A N 1
ATOM 656 C CA . TRP A 1 83 ? -1.796 -2.782 -4.381 1.00 97.88 83 TRP A CA 1
ATOM 657 C C . TRP A 1 83 ? -1.122 -2.430 -5.708 1.00 97.88 83 TRP A C 1
ATOM 659 O O . TRP A 1 83 ? -1.130 -3.220 -6.653 1.00 97.88 83 TRP A O 1
ATOM 669 N N . HIS A 1 84 ? -0.447 -1.290 -5.732 1.00 97.50 84 HIS A N 1
ATOM 670 C CA . HIS A 1 84 ? 0.285 -0.756 -6.870 1.00 97.50 84 HIS A CA 1
ATOM 671 C C . HIS A 1 84 ? 1.779 -1.045 -6.706 1.00 97.50 84 HIS A C 1
ATOM 673 O O . HIS A 1 84 ? 2.471 -0.435 -5.884 1.00 97.50 84 HIS A O 1
ATOM 679 N N . VAL A 1 85 ? 2.302 -1.998 -7.478 1.00 97.06 85 VAL A N 1
ATOM 680 C CA . VAL A 1 85 ? 3.738 -2.293 -7.494 1.00 97.06 85 VAL A CA 1
ATOM 681 C C . VAL A 1 85 ? 4.422 -1.411 -8.520 1.00 97.06 85 VAL A C 1
ATOM 683 O O . VAL A 1 85 ? 4.302 -1.646 -9.720 1.00 97.06 85 VAL A O 1
ATOM 686 N N . ILE A 1 86 ? 5.185 -0.433 -8.058 1.00 95.94 86 ILE A N 1
ATOM 687 C CA . ILE A 1 86 ? 6.044 0.381 -8.909 1.00 95.94 86 ILE A CA 1
ATOM 688 C C . ILE A 1 86 ? 7.427 -0.251 -8.879 1.00 95.94 86 ILE A C 1
ATOM 690 O O . ILE A 1 86 ? 7.950 -0.582 -7.815 1.00 95.94 86 ILE A O 1
ATOM 694 N N . HIS A 1 87 ? 7.998 -0.491 -10.052 1.00 95.50 87 HIS A N 1
ATOM 695 C CA . HIS A 1 87 ? 9.279 -1.173 -10.164 1.00 95.50 87 HIS A CA 1
ATOM 696 C C . HIS A 1 87 ? 10.145 -0.558 -11.256 1.00 95.50 87 HIS A C 1
ATOM 698 O O . HIS A 1 87 ? 9.644 0.023 -12.221 1.00 95.50 87 HIS A O 1
ATOM 704 N N . ALA A 1 88 ? 11.454 -0.738 -11.116 1.00 95.50 88 ALA A N 1
ATOM 705 C CA . ALA A 1 88 ? 12.411 -0.335 -12.130 1.00 95.50 88 ALA A CA 1
ATOM 706 C C . ALA A 1 88 ? 12.371 -1.268 -13.353 1.00 95.50 88 ALA A C 1
ATOM 708 O O . ALA A 1 88 ? 11.975 -2.438 -13.265 1.00 95.50 88 ALA A O 1
ATOM 709 N N . SER A 1 89 ? 12.869 -0.776 -14.485 1.00 96.81 89 SER A N 1
ATOM 710 C CA . SER A 1 89 ? 13.029 -1.504 -15.752 1.00 96.81 89 SER A CA 1
ATOM 711 C C . SER A 1 89 ? 13.979 -2.704 -15.652 1.00 96.81 89 SER A C 1
ATOM 713 O O . SER A 1 89 ? 13.887 -3.666 -16.415 1.00 96.81 89 SER A O 1
ATOM 715 N N . ASN A 1 90 ? 14.871 -2.706 -14.657 1.00 95.00 90 ASN A N 1
ATOM 716 C CA . ASN A 1 90 ? 15.721 -3.851 -14.313 1.00 95.00 90 ASN A CA 1
ATOM 717 C C . ASN A 1 90 ? 15.022 -4.894 -13.411 1.00 95.00 90 ASN A C 1
ATOM 719 O O . ASN A 1 90 ? 15.670 -5.842 -12.965 1.00 95.00 90 ASN A O 1
ATOM 723 N N . ASN A 1 91 ? 13.718 -4.730 -13.158 1.00 94.00 91 ASN A N 1
ATOM 724 C CA . ASN A 1 91 ? 12.874 -5.568 -12.307 1.00 94.00 91 ASN A CA 1
ATOM 725 C C . ASN A 1 91 ? 13.150 -5.457 -10.789 1.00 94.00 91 ASN A C 1
ATOM 727 O O . ASN A 1 91 ? 12.610 -6.246 -10.005 1.00 94.00 91 ASN A O 1
ATOM 731 N N . SER A 1 92 ? 13.954 -4.488 -10.345 1.00 92.62 92 SER A N 1
ATOM 732 C CA . SER A 1 92 ? 14.079 -4.140 -8.923 1.00 92.62 92 SER A CA 1
ATOM 733 C C . SER A 1 92 ? 12.760 -3.590 -8.386 1.00 92.62 92 SER A C 1
ATOM 735 O O . SER A 1 92 ? 12.071 -2.841 -9.070 1.00 92.62 92 SER A O 1
ATOM 737 N N . GLY A 1 93 ? 12.383 -3.994 -7.170 1.00 89.50 93 GLY A N 1
ATOM 738 C CA . GLY A 1 93 ? 11.117 -3.583 -6.548 1.00 89.50 93 GLY A CA 1
ATOM 739 C C . GLY A 1 93 ? 9.868 -4.318 -7.041 1.00 89.50 93 GLY A C 1
ATOM 740 O O . GLY A 1 93 ? 8.790 -4.116 -6.490 1.00 89.50 93 GLY A O 1
ATOM 741 N N . ASN A 1 94 ? 9.985 -5.224 -8.019 1.00 94.88 94 ASN A N 1
ATOM 742 C CA . ASN A 1 94 ? 8.845 -5.983 -8.534 1.00 94.88 94 ASN A CA 1
ATOM 743 C C . ASN A 1 94 ? 8.419 -7.107 -7.560 1.00 94.88 94 ASN A C 1
ATOM 745 O O . ASN A 1 94 ? 8.766 -8.277 -7.737 1.00 94.88 94 ASN A O 1
ATOM 749 N N . LEU A 1 95 ? 7.695 -6.740 -6.496 1.00 93.81 95 LEU A N 1
ATOM 750 C CA . LEU A 1 95 ? 7.276 -7.636 -5.409 1.00 93.81 95 LEU A CA 1
ATOM 751 C C . LEU A 1 95 ? 6.405 -8.788 -5.907 1.00 93.81 95 LEU A C 1
ATOM 753 O O . LEU A 1 95 ? 5.388 -8.558 -6.545 1.00 93.81 95 LEU A O 1
ATOM 757 N N . THR A 1 96 ? 6.713 -10.033 -5.565 1.00 95.50 96 THR A N 1
ATOM 758 C CA . THR A 1 96 ? 5.864 -11.177 -5.942 1.00 95.50 96 THR A CA 1
ATOM 759 C C . THR A 1 96 ? 4.487 -11.118 -5.268 1.00 95.50 96 THR A C 1
ATOM 761 O O . THR A 1 96 ? 4.346 -10.569 -4.176 1.00 95.50 96 THR A O 1
ATOM 764 N N . ASN A 1 97 ? 3.470 -11.746 -5.871 1.00 96.56 97 ASN A N 1
ATOM 765 C CA . ASN A 1 97 ? 2.140 -11.845 -5.249 1.00 96.56 97 ASN A CA 1
ATOM 766 C C . ASN A 1 97 ? 2.210 -12.469 -3.848 1.00 96.56 97 ASN A C 1
ATOM 768 O O . ASN A 1 97 ? 1.557 -11.981 -2.939 1.00 96.56 97 ASN A O 1
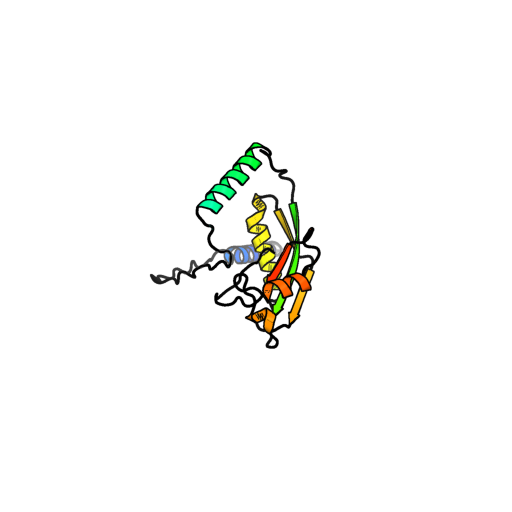ATOM 772 N N . ALA A 1 98 ? 3.068 -13.474 -3.646 1.00 96.00 98 ALA A N 1
ATOM 773 C CA . ALA A 1 98 ? 3.240 -14.114 -2.345 1.00 96.00 98 ALA A CA 1
ATOM 774 C C . ALA A 1 98 ? 3.755 -13.147 -1.261 1.00 96.00 98 ALA A C 1
ATOM 776 O O . ALA A 1 98 ? 3.351 -13.256 -0.108 1.00 96.00 98 ALA A O 1
ATOM 777 N N . GLN A 1 99 ? 4.628 -12.195 -1.615 1.00 94.44 99 GLN A N 1
ATOM 778 C CA . GLN A 1 99 ? 5.087 -11.164 -0.674 1.00 94.44 99 GLN A CA 1
ATOM 779 C C . GLN A 1 99 ? 3.948 -10.209 -0.299 1.00 94.44 99 GLN A C 1
ATOM 781 O O . GLN A 1 99 ? 3.782 -9.894 0.875 1.00 94.44 99 GLN A O 1
ATOM 786 N N . ILE A 1 100 ? 3.140 -9.801 -1.280 1.00 96.31 100 ILE A N 1
ATOM 787 C CA . ILE A 1 100 ? 1.981 -8.924 -1.067 1.00 96.31 100 ILE A CA 1
ATOM 788 C C . ILE A 1 100 ? 0.928 -9.631 -0.206 1.00 96.31 100 ILE A C 1
ATOM 790 O O . ILE A 1 100 ? 0.488 -9.104 0.811 1.00 96.31 100 ILE A O 1
ATOM 794 N N . GLU A 1 101 ? 0.573 -10.866 -0.555 1.00 96.31 101 GLU A N 1
ATOM 795 C CA . GLU A 1 101 ? -0.363 -11.699 0.204 1.00 96.31 101 GLU A CA 1
ATOM 796 C C . GLU A 1 101 ? 0.111 -11.911 1.647 1.00 96.31 101 GLU A C 1
ATOM 798 O O . GLU A 1 101 ? -0.698 -11.862 2.574 1.00 96.31 101 GLU A O 1
ATOM 803 N N . ASN A 1 102 ? 1.417 -12.099 1.863 1.00 95.69 102 ASN A N 1
ATOM 804 C CA . ASN A 1 102 ? 1.972 -12.213 3.207 1.00 95.69 102 ASN A CA 1
ATOM 805 C C . ASN A 1 102 ? 1.819 -10.913 4.010 1.00 95.69 102 ASN A C 1
ATOM 807 O O . ASN A 1 102 ? 1.430 -10.972 5.174 1.00 95.69 102 ASN A O 1
ATOM 811 N N . GLN A 1 103 ? 2.029 -9.746 3.395 1.00 95.75 103 GLN A N 1
ATOM 812 C CA . GLN A 1 103 ? 1.796 -8.468 4.071 1.00 95.75 103 GLN A CA 1
ATOM 813 C C . GLN A 1 103 ? 0.321 -8.292 4.460 1.00 95.75 103 GLN A C 1
ATOM 815 O O . GLN A 1 103 ? 0.020 -7.862 5.572 1.00 95.75 103 GLN A O 1
ATOM 820 N N . ILE A 1 104 ? -0.610 -8.691 3.591 1.00 97.00 104 ILE A N 1
ATOM 821 C CA . ILE A 1 104 ? -2.048 -8.662 3.893 1.00 97.00 104 ILE A CA 1
ATOM 822 C C . ILE A 1 104 ? -2.398 -9.622 5.040 1.00 97.00 104 ILE A C 1
ATOM 824 O O . ILE A 1 104 ? -3.258 -9.312 5.865 1.00 97.00 104 ILE A O 1
ATOM 828 N N . GLN A 1 105 ? -1.725 -10.772 5.146 1.00 96.69 105 GLN A N 1
ATOM 829 C CA . GLN A 1 105 ? -1.881 -11.676 6.293 1.00 96.69 105 GLN A CA 1
ATOM 830 C C . GLN A 1 105 ? -1.394 -11.037 7.597 1.00 96.69 105 GLN A C 1
ATOM 832 O O . GLN A 1 105 ? -2.084 -11.152 8.606 1.00 96.69 105 GLN A O 1
ATOM 837 N N . VAL A 1 106 ? -0.250 -10.343 7.574 1.00 96.19 106 VAL A N 1
ATOM 838 C CA . VAL A 1 106 ? 0.269 -9.605 8.739 1.00 96.19 106 VAL A CA 1
ATOM 839 C C . VAL A 1 106 ? -0.718 -8.518 9.165 1.00 96.19 106 VAL A C 1
ATOM 841 O O . VAL A 1 106 ? -1.098 -8.472 10.329 1.00 96.19 106 VAL A O 1
ATOM 844 N N . MET A 1 107 ? -1.226 -7.721 8.220 1.00 96.25 107 MET A N 1
ATOM 845 C CA . MET A 1 107 ? -2.236 -6.696 8.511 1.00 96.25 107 MET A CA 1
ATOM 846 C C . MET A 1 107 ? -3.502 -7.299 9.133 1.00 96.25 107 MET A C 1
ATOM 848 O O . MET A 1 107 ? -4.002 -6.796 10.131 1.00 96.25 107 MET A O 1
ATOM 852 N N . ASN A 1 108 ? -4.014 -8.404 8.590 1.00 97.56 108 ASN A N 1
ATOM 853 C CA . ASN A 1 108 ? -5.179 -9.072 9.173 1.00 97.56 108 ASN A CA 1
ATOM 854 C C . ASN A 1 108 ? -4.901 -9.624 10.578 1.00 97.56 108 ASN A C 1
ATOM 856 O O . ASN A 1 108 ? -5.775 -9.560 11.434 1.00 97.56 108 ASN A O 1
ATOM 860 N N . TYR A 1 109 ? -3.703 -10.155 10.828 1.00 96.69 109 TYR A N 1
ATOM 861 C CA . TYR A 1 109 ? -3.318 -10.656 12.146 1.00 96.69 109 TYR A CA 1
ATOM 862 C C . TYR A 1 109 ? -3.214 -9.528 13.182 1.00 96.69 109 TYR A C 1
ATOM 864 O O . TYR A 1 109 ? -3.739 -9.669 14.286 1.00 96.69 109 TYR A O 1
ATOM 872 N N . ASP A 1 110 ? -2.588 -8.407 12.824 1.00 95.44 110 ASP A N 1
ATOM 873 C CA . ASP A 1 110 ? -2.367 -7.280 13.737 1.00 95.44 110 ASP A CA 1
ATOM 874 C C . ASP A 1 110 ? -3.664 -6.518 14.056 1.00 95.44 110 ASP A C 1
ATOM 876 O O . ASP A 1 110 ? -3.812 -5.971 15.147 1.00 95.44 110 ASP A O 1
ATOM 880 N N . PHE A 1 111 ? -4.627 -6.505 13.128 1.00 95.19 111 PHE A N 1
ATOM 881 C CA . PHE A 1 111 ? -5.880 -5.760 13.272 1.00 95.19 111 PHE A CA 1
ATOM 882 C C . PHE A 1 111 ? -7.101 -6.617 13.652 1.00 95.19 111 PHE A C 1
ATOM 884 O O . PHE A 1 111 ? -8.194 -6.070 13.836 1.00 95.19 111 PHE A O 1
ATOM 891 N N . GLN A 1 112 ? -6.945 -7.936 13.825 1.00 93.25 112 GLN A N 1
ATOM 892 C CA . GLN A 1 112 ? -8.066 -8.831 14.152 1.00 93.25 112 GLN A CA 1
ATOM 893 C C . GLN A 1 112 ? -8.784 -8.444 15.457 1.00 93.25 112 GLN A C 1
ATOM 895 O O . GLN A 1 112 ? -10.011 -8.498 15.515 1.00 93.25 112 GLN A O 1
ATOM 900 N N . ASP A 1 113 ? -8.041 -7.981 16.471 1.00 92.81 113 ASP A N 1
ATOM 901 C CA . ASP A 1 113 ? -8.584 -7.576 17.779 1.00 92.81 113 ASP A CA 1
ATOM 902 C C . ASP A 1 113 ? -9.430 -6.292 17.694 1.00 92.81 113 ASP A C 1
ATOM 904 O O . ASP A 1 113 ? -10.115 -5.919 18.647 1.00 92.81 113 ASP A O 1
ATOM 908 N N . HIS A 1 114 ? -9.400 -5.618 16.542 1.00 91.25 114 HIS A N 1
ATOM 909 C CA . HIS A 1 114 ? -10.170 -4.415 16.248 1.00 91.25 114 HIS A CA 1
ATOM 910 C C . HIS A 1 114 ? -11.357 -4.678 15.308 1.00 91.25 114 HIS A C 1
ATOM 912 O O . HIS A 1 114 ? -12.018 -3.728 14.884 1.00 91.25 114 HIS A O 1
ATOM 918 N N . ASN A 1 115 ? -11.653 -5.942 14.976 1.00 94.38 115 ASN A N 1
ATOM 919 C CA . ASN A 1 115 ? -12.684 -6.315 14.002 1.00 94.38 115 ASN A CA 1
ATOM 920 C C . ASN A 1 115 ? -12.493 -5.601 12.651 1.00 94.38 115 ASN A C 1
ATOM 922 O O . ASN A 1 115 ? -13.452 -5.106 12.056 1.00 94.38 115 ASN A O 1
ATOM 926 N N . ILE A 1 116 ? -11.247 -5.521 12.177 1.00 95.62 116 ILE A N 1
ATOM 927 C CA . ILE A 1 116 ? -10.898 -4.998 10.852 1.00 95.62 116 ILE A CA 1
ATOM 928 C C . ILE A 1 116 ? -10.266 -6.131 10.048 1.00 95.62 116 ILE A C 1
ATOM 930 O O . ILE A 1 116 ? -9.352 -6.801 10.524 1.00 95.62 116 ILE A O 1
ATOM 934 N N . ALA A 1 117 ? -10.756 -6.333 8.828 1.00 97.50 117 ALA A N 1
ATOM 935 C CA . ALA A 1 117 ? -10.207 -7.287 7.879 1.00 97.50 117 ALA A CA 1
ATOM 936 C C . ALA A 1 117 ? -9.851 -6.598 6.560 1.00 97.50 117 ALA A C 1
ATOM 938 O O . ALA A 1 117 ? -10.622 -5.798 6.033 1.00 97.50 117 ALA A O 1
ATOM 939 N N . PHE A 1 118 ? -8.701 -6.959 6.005 1.00 98.25 118 PHE A N 1
ATOM 940 C CA . PHE A 1 118 ? -8.200 -6.481 4.725 1.00 98.25 118 PHE A CA 1
ATOM 941 C C . PHE A 1 118 ? -8.375 -7.563 3.661 1.00 98.25 118 PHE A C 1
ATOM 943 O O . PHE A 1 118 ? -7.889 -8.686 3.825 1.00 98.25 118 PHE A O 1
ATOM 950 N N . ILE A 1 119 ? -9.043 -7.218 2.562 1.00 98.19 119 ILE A N 1
ATOM 951 C CA . ILE A 1 119 ? -9.220 -8.089 1.398 1.00 98.19 119 ILE A CA 1
ATOM 952 C C . ILE A 1 119 ? -8.413 -7.512 0.244 1.00 98.19 119 ILE A C 1
ATOM 954 O O . ILE A 1 119 ? -8.716 -6.430 -0.251 1.00 98.19 119 ILE A O 1
ATOM 958 N N . LEU A 1 120 ? -7.398 -8.252 -0.199 1.00 98.12 120 LEU A N 1
ATOM 959 C CA . LEU A 1 120 ? -6.650 -7.919 -1.405 1.00 98.12 120 LEU A CA 1
ATOM 960 C C . LEU A 1 120 ? -7.526 -8.171 -2.634 1.00 98.12 120 LEU A C 1
ATOM 962 O O . LEU A 1 120 ? -7.847 -9.321 -2.932 1.00 98.12 120 LEU A O 1
ATOM 966 N N . ASP A 1 121 ? -7.915 -7.100 -3.317 1.00 98.00 121 ASP A N 1
ATOM 967 C CA . ASP A 1 121 ? -8.818 -7.155 -4.469 1.00 98.00 121 ASP A CA 1
ATOM 968 C C . ASP A 1 121 ? -8.047 -7.046 -5.786 1.00 98.00 121 ASP A C 1
ATOM 970 O O . ASP A 1 121 ? -8.244 -7.843 -6.703 1.00 98.00 121 ASP A O 1
ATOM 974 N N . THR A 1 122 ? -7.114 -6.093 -5.857 1.00 96.62 122 THR A N 1
ATOM 975 C CA . THR A 1 122 ? -6.355 -5.802 -7.075 1.00 96.62 122 THR A CA 1
ATOM 976 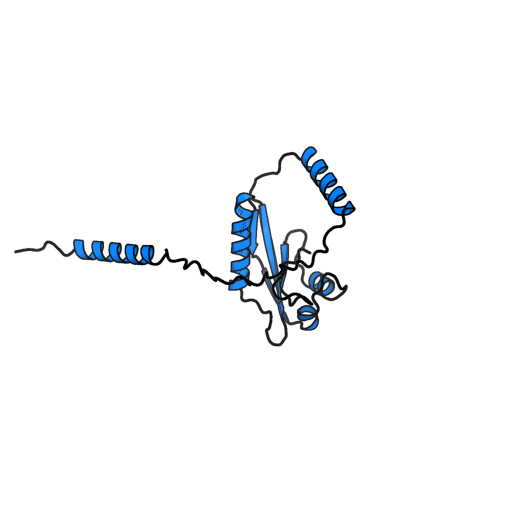C C . THR A 1 122 ? -4.862 -5.693 -6.779 1.00 96.62 122 THR A C 1
ATOM 978 O O . THR A 1 122 ? -4.456 -5.114 -5.773 1.00 96.62 122 THR A O 1
ATOM 981 N N . ILE A 1 123 ? -4.046 -6.247 -7.680 1.00 97.94 123 ILE A N 1
ATOM 982 C CA . ILE A 1 123 ? -2.618 -5.946 -7.794 1.00 97.94 123 ILE A CA 1
ATOM 983 C C . ILE A 1 123 ? -2.360 -5.470 -9.221 1.00 97.94 123 ILE A C 1
ATOM 985 O O . ILE A 1 123 ? -2.641 -6.208 -10.171 1.00 97.94 123 ILE A O 1
ATOM 989 N N . ASP A 1 124 ? -1.755 -4.301 -9.372 1.00 96.94 124 ASP A N 1
ATOM 990 C CA . ASP A 1 124 ? -1.177 -3.839 -10.632 1.00 96.94 124 ASP A CA 1
ATOM 991 C C . ASP A 1 124 ? 0.325 -3.593 -10.495 1.00 96.94 124 ASP A C 1
ATOM 993 O O . ASP A 1 124 ? 0.890 -3.534 -9.402 1.00 96.94 124 ASP A O 1
ATOM 997 N N . ARG A 1 125 ? 0.994 -3.568 -11.647 1.00 97.75 125 ARG A N 1
ATOM 998 C CA . ARG A 1 125 ? 2.446 -3.462 -11.746 1.00 97.75 125 ARG A CA 1
ATOM 999 C C . ARG A 1 125 ? 2.780 -2.425 -12.797 1.00 97.75 125 ARG A C 1
ATOM 1001 O O . ARG A 1 125 ? 2.384 -2.580 -13.953 1.00 97.75 125 ARG A O 1
ATOM 1008 N N . THR A 1 126 ? 3.512 -1.403 -12.388 1.00 97.50 126 THR A N 1
ATOM 1009 C CA . THR A 1 126 ? 3.918 -0.290 -13.234 1.00 97.50 126 THR A CA 1
ATOM 1010 C C . THR A 1 126 ? 5.437 -0.221 -13.275 1.00 97.50 126 THR A C 1
ATOM 1012 O O . THR A 1 126 ? 6.088 0.052 -12.269 1.00 97.50 126 THR A O 1
ATOM 1015 N N . GLU A 1 127 ? 5.996 -0.457 -14.459 1.00 97.69 127 GLU A N 1
ATOM 1016 C CA . GLU A 1 127 ? 7.405 -0.195 -14.733 1.00 97.69 127 GLU A CA 1
ATOM 1017 C C . GLU A 1 127 ? 7.593 1.310 -14.949 1.00 97.69 127 GLU A C 1
ATOM 1019 O O . GLU A 1 127 ? 7.096 1.861 -15.934 1.00 97.69 127 GLU A O 1
ATOM 1024 N N . ASN A 1 128 ? 8.263 1.985 -14.017 1.00 96.19 128 ASN A N 1
ATOM 1025 C CA . ASN A 1 128 ? 8.566 3.409 -14.120 1.00 96.19 128 ASN A CA 1
ATOM 1026 C C . ASN A 1 128 ? 9.763 3.748 -13.224 1.00 96.19 128 ASN A C 1
ATOM 1028 O O . ASN A 1 128 ? 9.602 3.862 -12.012 1.00 96.19 128 ASN A O 1
ATOM 1032 N N . ASP A 1 129 ? 10.944 3.913 -13.825 1.00 93.50 129 ASP A N 1
ATOM 1033 C CA . ASP A 1 129 ? 12.190 4.207 -13.101 1.00 93.50 129 ASP A CA 1
ATOM 1034 C C . ASP A 1 129 ? 12.108 5.539 -12.325 1.00 93.50 129 ASP A C 1
ATOM 1036 O O . ASP A 1 129 ? 12.527 5.601 -11.170 1.00 93.50 129 ASP A O 1
ATOM 1040 N N . ASP A 1 130 ? 11.489 6.575 -12.909 1.00 91.56 130 ASP A N 1
ATOM 1041 C CA . ASP A 1 130 ? 11.363 7.900 -12.281 1.00 91.56 130 ASP A CA 1
ATOM 1042 C C . ASP A 1 130 ? 10.497 7.847 -11.014 1.00 91.56 130 ASP A C 1
ATOM 1044 O O . ASP A 1 130 ? 10.830 8.447 -9.992 1.00 91.56 130 ASP A O 1
ATOM 1048 N N . TRP A 1 131 ? 9.377 7.119 -11.065 1.00 92.06 131 TRP A N 1
ATOM 1049 C CA . TRP A 1 131 ? 8.532 6.913 -9.885 1.00 92.06 131 TRP A CA 1
ATOM 1050 C C . TRP A 1 131 ? 9.146 5.929 -8.907 1.00 92.06 131 TRP A C 1
ATOM 1052 O O . TRP A 1 131 ? 8.932 6.074 -7.711 1.00 92.06 131 TRP A O 1
ATOM 1062 N N . PHE A 1 132 ? 9.873 4.927 -9.399 1.00 91.06 132 PHE A N 1
ATOM 1063 C CA . PHE A 1 132 ? 10.459 3.912 -8.546 1.00 91.06 132 PHE A CA 1
ATOM 1064 C C . PHE A 1 132 ? 11.540 4.496 -7.647 1.00 91.06 132 PHE A C 1
ATOM 1066 O O . PHE A 1 132 ? 11.481 4.228 -6.461 1.00 91.06 132 PHE A O 1
ATOM 1073 N N . GLU A 1 133 ? 12.476 5.282 -8.183 1.00 87.38 133 GLU A N 1
ATOM 1074 C CA . GLU A 1 133 ? 13.607 5.843 -7.422 1.00 87.38 133 GLU A CA 1
ATOM 1075 C C . GLU A 1 133 ? 13.287 7.211 -6.795 1.00 87.38 133 GLU A C 1
ATOM 1077 O O . GLU A 1 133 ? 13.916 7.628 -5.822 1.00 87.38 133 GLU A O 1
ATOM 1082 N N . GLY A 1 134 ? 12.328 7.937 -7.377 1.00 84.38 134 GLY A N 1
ATOM 1083 C CA . GLY A 1 134 ? 11.956 9.291 -6.974 1.00 84.38 134 GLY A CA 1
ATOM 1084 C C . GLY A 1 134 ? 10.789 9.367 -5.994 1.00 84.38 134 GLY A C 1
ATOM 1085 O O . GLY A 1 134 ? 10.291 10.468 -5.765 1.00 84.38 134 GLY A O 1
ATOM 1086 N N . TRP A 1 135 ? 10.310 8.239 -5.458 1.00 84.31 135 TRP A N 1
ATOM 1087 C CA . TRP A 1 135 ? 9.187 8.241 -4.522 1.00 84.31 135 TRP A CA 1
ATOM 1088 C C . TRP A 1 135 ? 9.624 8.850 -3.186 1.00 84.31 135 TRP A C 1
ATOM 1090 O O . TRP A 1 135 ? 10.315 8.223 -2.384 1.00 84.31 135 TRP A O 1
ATOM 1100 N N . ASP A 1 136 ? 9.232 10.098 -2.958 1.00 78.19 136 ASP A N 1
ATOM 1101 C CA . ASP A 1 136 ? 9.602 10.879 -1.783 1.00 78.19 136 ASP A CA 1
ATOM 1102 C C . ASP A 1 136 ? 8.370 11.676 -1.320 1.00 78.19 136 ASP A C 1
ATOM 1104 O O . ASP A 1 136 ? 7.887 12.515 -2.078 1.00 78.19 136 ASP A O 1
ATOM 1108 N N . PRO A 1 137 ? 7.819 11.402 -0.124 1.00 68.69 137 PRO A N 1
ATOM 1109 C CA . PRO A 1 137 ? 6.679 12.148 0.405 1.00 68.69 137 PRO A CA 1
ATOM 1110 C C . PRO A 1 137 ? 7.052 13.568 0.867 1.00 68.69 137 PRO A C 1
ATOM 1112 O O . PRO A 1 137 ? 6.180 14.435 0.935 1.00 68.69 137 PRO A O 1
ATOM 1115 N N . ASP A 1 138 ? 8.330 13.820 1.167 1.00 69.56 138 ASP A N 1
ATOM 1116 C CA . ASP A 1 138 ? 8.830 15.108 1.657 1.00 69.56 138 ASP A CA 1
ATOM 1117 C C . ASP A 1 138 ? 9.270 16.024 0.499 1.00 69.56 138 ASP A C 1
ATOM 1119 O O . ASP A 1 138 ? 9.265 17.256 0.619 1.00 69.56 138 ASP A O 1
ATOM 1123 N N . ALA A 1 139 ? 9.629 15.446 -0.653 1.00 65.94 139 ALA A N 1
ATOM 1124 C CA . ALA A 1 139 ? 9.941 16.177 -1.876 1.00 65.94 139 ALA A CA 1
ATOM 1125 C C . ALA A 1 139 ? 8.778 16.121 -2.871 1.00 65.94 139 ALA A C 1
ATOM 1127 O O . ALA A 1 139 ? 8.461 15.096 -3.460 1.00 65.94 139 ALA A O 1
ATOM 1128 N N . SER A 1 140 ? 8.178 17.277 -3.146 1.00 60.44 140 SER A N 1
ATOM 1129 C CA . SER A 1 140 ? 7.030 17.356 -4.047 1.00 60.44 140 SER A CA 1
ATOM 1130 C C . SER A 1 140 ? 7.361 16.840 -5.457 1.00 60.44 140 SER A C 1
ATOM 1132 O O . SER A 1 140 ? 8.116 17.496 -6.187 1.00 60.44 140 SER A O 1
ATOM 1134 N N . GLY A 1 141 ? 6.731 15.744 -5.897 1.00 76.44 141 GLY A N 1
ATOM 1135 C CA . GLY A 1 141 ? 6.624 15.482 -7.331 1.00 76.44 141 GLY A CA 1
ATOM 1136 C C . GLY A 1 141 ? 6.160 14.098 -7.759 1.00 76.44 141 GLY A C 1
ATOM 1137 O O . GLY A 1 141 ? 5.125 13.994 -8.420 1.00 76.44 141 GLY A O 1
ATOM 1138 N N . MET A 1 142 ? 6.973 13.068 -7.524 1.00 86.31 142 MET A N 1
ATOM 1139 C CA . MET A 1 142 ? 6.798 11.771 -8.196 1.00 86.31 142 MET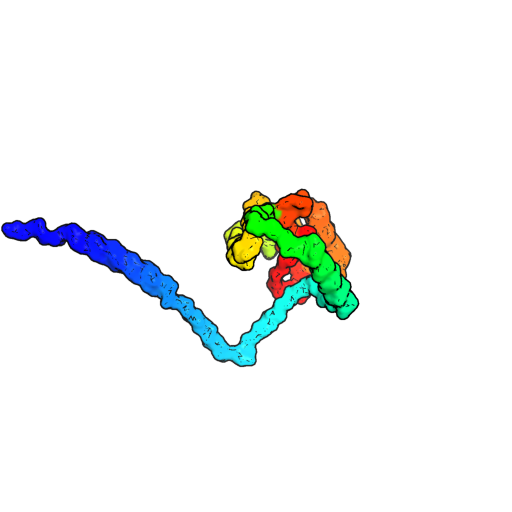 A CA 1
ATOM 1140 C C . MET A 1 142 ? 5.780 10.880 -7.494 1.00 86.31 142 MET A C 1
ATOM 1142 O O . MET A 1 142 ? 4.958 10.259 -8.163 1.00 86.31 142 MET A O 1
ATOM 1146 N N . ASP A 1 143 ? 5.779 10.895 -6.164 1.00 85.25 143 ASP A N 1
ATOM 1147 C CA . ASP A 1 143 ? 4.803 10.221 -5.311 1.00 85.25 143 ASP A CA 1
ATOM 1148 C C . ASP A 1 143 ? 3.370 10.686 -5.643 1.00 85.25 143 ASP A C 1
ATOM 1150 O O . ASP A 1 143 ? 2.489 9.885 -5.946 1.00 85.25 143 ASP A O 1
ATOM 1154 N N . THR A 1 144 ? 3.155 12.000 -5.719 1.00 87.50 144 THR A N 1
ATOM 1155 C CA . THR A 1 144 ? 1.863 12.620 -6.008 1.00 87.50 144 THR A CA 1
ATOM 1156 C C . THR A 1 144 ? 1.401 12.293 -7.425 1.00 87.50 144 THR A C 1
ATOM 1158 O O . THR A 1 144 ? 0.226 11.995 -7.638 1.00 87.50 144 THR A O 1
ATOM 1161 N N . GLN A 1 145 ? 2.312 12.319 -8.403 1.00 91.06 145 GLN A N 1
ATOM 1162 C CA . GLN A 1 145 ? 1.994 11.946 -9.783 1.00 91.06 145 GLN A CA 1
ATOM 1163 C C . GLN A 1 145 ? 1.617 10.468 -9.902 1.00 91.06 145 GLN A C 1
ATOM 1165 O O . GLN A 1 145 ? 0.610 10.155 -10.536 1.00 91.06 145 GLN A O 1
ATOM 1170 N N . GLY A 1 146 ? 2.390 9.576 -9.279 1.00 91.19 146 GLY A N 1
ATOM 1171 C CA . GLY A 1 146 ? 2.112 8.144 -9.274 1.00 91.19 146 GLY A CA 1
ATOM 1172 C C . GLY A 1 146 ? 0.789 7.822 -8.582 1.00 91.19 146 GLY A C 1
ATOM 1173 O O . GLY A 1 146 ? -0.053 7.144 -9.167 1.00 91.19 146 GLY A O 1
ATOM 1174 N N . MET A 1 147 ? 0.548 8.385 -7.393 1.00 92.19 147 MET A N 1
ATOM 1175 C CA . MET A 1 147 ? -0.709 8.210 -6.657 1.00 92.19 147 MET A CA 1
ATOM 1176 C C . MET A 1 147 ? -1.911 8.712 -7.462 1.00 92.19 147 MET A C 1
ATOM 1178 O O . MET A 1 147 ? -2.902 7.999 -7.599 1.00 92.19 147 MET A O 1
ATOM 1182 N N . GLN A 1 148 ? -1.834 9.904 -8.062 1.00 93.38 148 GLN A N 1
ATOM 1183 C CA . GLN A 1 148 ? -2.919 10.439 -8.895 1.00 93.38 148 GLN A CA 1
ATOM 1184 C C . GLN A 1 148 ? -3.191 9.592 -10.143 1.00 93.38 148 GLN A C 1
ATOM 1186 O O . GLN A 1 148 ? -4.343 9.492 -10.565 1.00 93.38 148 GLN A O 1
ATOM 1191 N N . ALA A 1 149 ? -2.151 9.008 -10.737 1.00 94.81 149 ALA A N 1
ATOM 1192 C CA . ALA A 1 149 ? -2.272 8.211 -11.951 1.00 94.81 149 ALA A CA 1
ATOM 1193 C C . ALA A 1 149 ? -2.817 6.799 -11.700 1.00 94.81 149 ALA A C 1
ATOM 1195 O O . ALA A 1 149 ? -3.488 6.254 -12.576 1.00 94.81 149 ALA A O 1
ATOM 1196 N N . LEU A 1 150 ? -2.499 6.206 -10.547 1.00 96.06 150 LEU A N 1
ATOM 1197 C CA . LEU A 1 150 ? -2.721 4.782 -10.294 1.00 96.06 150 LEU A CA 1
ATOM 1198 C C . LEU A 1 150 ? -3.870 4.486 -9.328 1.00 96.06 150 LEU A C 1
ATOM 1200 O O . LEU A 1 150 ? -4.405 3.383 -9.399 1.00 96.06 150 LEU A O 1
ATOM 1204 N N . ASN A 1 151 ? -4.267 5.434 -8.468 1.00 95.44 151 ASN A N 1
ATOM 1205 C CA . ASN A 1 151 ? -5.291 5.163 -7.458 1.00 95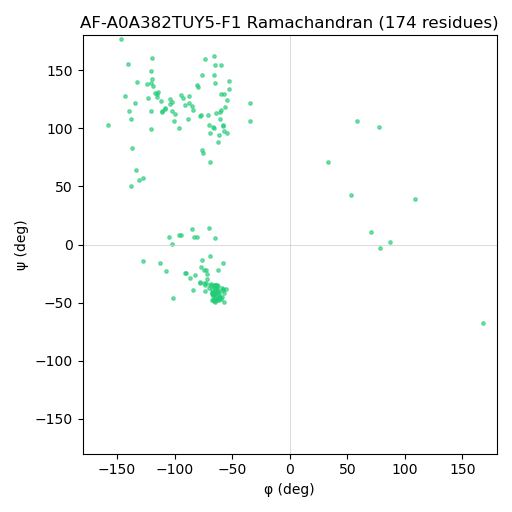.44 151 ASN A CA 1
ATOM 1206 C C . ASN A 1 151 ? -6.579 4.579 -8.055 1.00 95.44 151 ASN A C 1
ATOM 1208 O O . ASN A 1 151 ? -7.073 4.994 -9.108 1.00 95.44 151 ASN A O 1
ATOM 1212 N N . ILE A 1 152 ? -7.147 3.632 -7.321 1.00 96.44 152 ILE A N 1
ATOM 1213 C CA . ILE A 1 152 ? -8.442 3.029 -7.583 1.00 96.44 152 ILE A CA 1
ATOM 1214 C C . ILE A 1 152 ? -9.371 3.499 -6.474 1.00 96.44 152 ILE A C 1
ATOM 1216 O O . ILE A 1 152 ? -9.162 3.165 -5.315 1.00 96.44 152 ILE A O 1
ATOM 1220 N N . ASP A 1 153 ? -10.379 4.292 -6.845 1.00 95.81 153 ASP A N 1
ATOM 1221 C CA . ASP A 1 153 ? -11.495 4.721 -5.989 1.00 95.81 153 ASP A CA 1
ATOM 1222 C C . ASP A 1 153 ? -11.125 4.912 -4.496 1.00 95.81 153 ASP A C 1
ATOM 1224 O O . ASP A 1 153 ? -11.535 4.115 -3.642 1.00 95.81 153 ASP A O 1
ATOM 1228 N N . PRO A 1 154 ? -10.354 5.967 -4.155 1.00 93.44 154 PRO A N 1
ATOM 1229 C CA . PRO A 1 154 ? -9.832 6.184 -2.799 1.00 93.44 154 PRO A CA 1
ATOM 1230 C C . PRO A 1 154 ? -10.903 6.284 -1.707 1.00 93.44 154 PRO A C 1
ATOM 1232 O O . PRO A 1 154 ? -10.599 6.187 -0.523 1.00 93.44 154 PRO A O 1
ATOM 1235 N N . ALA A 1 155 ? -12.169 6.489 -2.084 1.00 94.19 155 ALA A N 1
ATOM 1236 C CA . ALA A 1 155 ? -13.282 6.517 -1.144 1.00 94.19 155 ALA A CA 1
ATOM 1237 C C . ALA A 1 155 ? -13.673 5.119 -0.629 1.00 94.19 155 ALA A C 1
ATOM 1239 O O . ALA A 1 155 ? -14.302 5.018 0.424 1.00 94.19 155 ALA A O 1
ATOM 1240 N N . HIS A 1 156 ? -13.328 4.052 -1.357 1.00 94.50 156 HIS A N 1
ATOM 1241 C CA . HIS A 1 156 ? -13.754 2.682 -1.052 1.00 94.50 156 HIS A CA 1
ATOM 1242 C C . HIS A 1 156 ? -12.599 1.676 -0.963 1.00 94.50 156 HIS A C 1
ATOM 1244 O O . HIS A 1 156 ? -12.794 0.580 -0.432 1.00 94.50 156 HIS A O 1
ATOM 1250 N N . TYR A 1 157 ? -11.411 2.043 -1.446 1.00 96.75 157 TYR A N 1
ATOM 1251 C CA . TYR A 1 157 ? -10.220 1.202 -1.432 1.00 96.75 157 TYR A CA 1
ATOM 1252 C C . TYR A 1 157 ? -9.080 1.852 -0.655 1.00 96.75 157 TYR A C 1
ATOM 1254 O O . TYR A 1 157 ? -8.781 3.035 -0.812 1.00 96.75 157 TYR A O 1
ATOM 1262 N N . LEU A 1 158 ? -8.385 1.032 0.129 1.00 96.94 158 LEU A N 1
ATOM 1263 C CA . LEU A 1 158 ? -7.052 1.349 0.612 1.00 96.94 158 LEU A CA 1
ATOM 1264 C C . LEU A 1 158 ? -6.059 1.113 -0.530 1.00 96.94 158 LEU A C 1
ATOM 1266 O O . LEU A 1 158 ? -5.835 -0.029 -0.936 1.00 96.94 158 LEU A O 1
ATOM 1270 N N . ASN A 1 159 ? -5.475 2.194 -1.037 1.00 96.50 159 ASN A N 1
ATOM 1271 C CA . ASN A 1 159 ? -4.471 2.153 -2.092 1.00 96.50 159 ASN A CA 1
ATOM 1272 C C . ASN A 1 159 ? -3.079 2.075 -1.452 1.00 96.50 159 ASN A C 1
ATOM 1274 O O . ASN A 1 159 ? -2.697 2.957 -0.688 1.00 96.50 159 ASN A O 1
ATOM 1278 N N . ILE A 1 160 ? -2.329 1.010 -1.738 1.00 95.44 160 ILE A N 1
ATOM 1279 C CA . ILE A 1 160 ? -0.975 0.792 -1.214 1.00 95.44 160 ILE A CA 1
ATOM 1280 C C . ILE A 1 160 ? 0.011 0.817 -2.373 1.00 95.44 160 ILE A C 1
ATOM 1282 O O . ILE A 1 160 ? -0.160 0.089 -3.346 1.00 95.44 160 ILE A O 1
ATOM 1286 N N . TYR A 1 161 ? 1.073 1.606 -2.240 1.00 94.06 161 TYR A N 1
ATOM 1287 C CA . TYR A 1 161 ? 2.115 1.753 -3.253 1.00 94.06 161 TYR A CA 1
ATOM 1288 C C . TYR A 1 161 ? 3.431 1.196 -2.725 1.00 94.06 161 TYR A C 1
ATOM 1290 O O . TYR A 1 161 ? 3.853 1.540 -1.622 1.00 94.06 161 TYR A O 1
ATOM 1298 N N . SER A 1 162 ? 4.098 0.353 -3.513 1.00 92.69 162 SER A N 1
ATOM 1299 C CA . SER A 1 162 ? 5.467 -0.083 -3.228 1.00 92.69 162 SER A CA 1
ATOM 1300 C C . SER A 1 162 ? 6.427 0.488 -4.266 1.00 92.69 162 SER A C 1
ATOM 1302 O O . SER A 1 162 ? 6.235 0.225 -5.451 1.00 92.69 162 SER A O 1
ATOM 1304 N N . ALA A 1 163 ? 7.450 1.212 -3.813 1.00 91.06 163 ALA A N 1
ATOM 1305 C CA . ALA A 1 163 ? 8.516 1.817 -4.614 1.00 91.06 163 ALA A CA 1
ATOM 1306 C C . ALA A 1 163 ? 9.844 1.822 -3.821 1.00 91.06 163 ALA A C 1
ATOM 1308 O O . ALA A 1 163 ? 9.872 1.393 -2.661 1.00 91.06 163 ALA A O 1
ATOM 1309 N N . GLU A 1 164 ? 10.939 2.287 -4.426 1.00 85.81 164 GLU A N 1
ATOM 1310 C CA . GLU A 1 164 ? 12.179 2.600 -3.714 1.00 85.81 164 GLU A CA 1
ATOM 1311 C C . GLU A 1 164 ? 12.096 4.021 -3.157 1.00 85.81 164 GLU A C 1
ATOM 1313 O O . GLU A 1 164 ? 11.912 5.006 -3.863 1.00 85.81 164 GLU A O 1
ATOM 1318 N N . LEU A 1 165 ? 12.181 4.124 -1.839 1.00 74.38 165 LEU A N 1
ATOM 1319 C CA . LEU A 1 165 ? 11.956 5.389 -1.161 1.00 74.38 165 LEU A CA 1
ATOM 1320 C C . LEU A 1 165 ? 13.290 6.094 -0.985 1.00 74.38 165 LEU A C 1
ATOM 1322 O O . LEU A 1 165 ? 14.247 5.513 -0.457 1.00 74.38 165 LEU A O 1
ATOM 1326 N N . ALA A 1 166 ? 13.354 7.339 -1.450 1.00 63.53 166 ALA A N 1
ATOM 1327 C CA . ALA A 1 166 ? 14.580 8.115 -1.420 1.00 63.53 166 ALA A CA 1
ATOM 1328 C C . ALA A 1 166 ? 15.112 8.209 0.026 1.00 63.53 166 ALA A C 1
ATOM 1330 O O . ALA A 1 166 ? 14.461 8.727 0.926 1.00 63.53 166 ALA A O 1
ATOM 1331 N N . GLY A 1 167 ? 16.318 7.682 0.266 1.00 58.59 167 GLY A N 1
ATOM 1332 C CA . GLY A 1 167 ? 17.046 7.878 1.524 1.00 58.59 167 GLY A CA 1
ATOM 1333 C C . GLY A 1 167 ? 16.757 6.906 2.675 1.00 58.59 167 GLY A C 1
ATOM 1334 O O . GLY A 1 167 ? 17.392 7.045 3.721 1.00 58.59 167 GLY A O 1
ATOM 1335 N N . ALA A 1 168 ? 15.900 5.895 2.516 1.00 50.97 168 ALA A N 1
ATOM 1336 C CA . ALA A 1 168 ? 15.628 4.953 3.601 1.00 50.97 168 ALA A CA 1
ATOM 1337 C C . ALA A 1 168 ? 15.547 3.504 3.117 1.00 50.97 168 ALA A C 1
ATOM 1339 O O . ALA A 1 168 ? 14.588 3.066 2.484 1.00 50.97 168 ALA A O 1
ATOM 1340 N N . GLY A 1 169 ? 16.584 2.737 3.458 1.00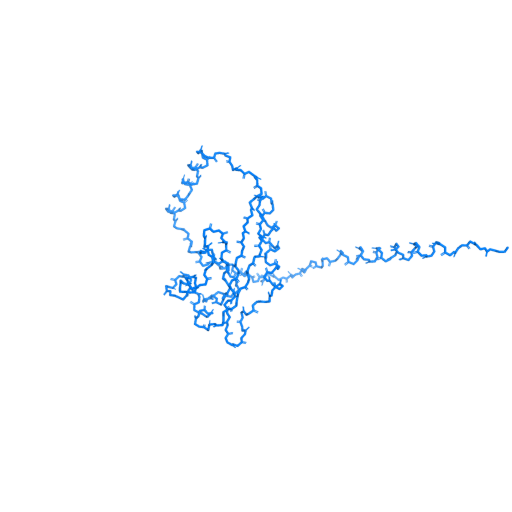 48.00 169 GLY A N 1
ATOM 1341 C CA . GLY A 1 169 ? 16.585 1.294 3.282 1.00 48.00 169 GLY A CA 1
ATOM 1342 C C . GLY A 1 169 ? 15.375 0.659 3.975 1.00 48.00 169 GLY A C 1
ATOM 1343 O O . GLY A 1 169 ? 15.208 0.805 5.180 1.00 48.00 169 GLY A O 1
ATOM 1344 N N . ALA A 1 170 ? 14.601 -0.087 3.183 1.00 41.62 170 ALA A N 1
ATOM 1345 C CA . ALA A 1 170 ? 13.458 -0.931 3.543 1.00 41.62 170 ALA A CA 1
ATOM 1346 C C . ALA A 1 170 ? 12.111 -0.227 3.833 1.00 41.62 170 ALA A C 1
ATOM 1348 O O . ALA A 1 170 ? 11.843 0.207 4.944 1.00 41.62 170 ALA A O 1
ATOM 1349 N N . GLY A 1 171 ? 11.233 -0.279 2.818 1.00 45.91 171 GLY A N 1
ATOM 1350 C CA . GLY A 1 171 ? 9.789 -0.555 2.900 1.00 45.91 171 GLY A CA 1
ATOM 1351 C C . GLY A 1 171 ? 8.929 0.363 3.769 1.00 45.91 171 GLY A C 1
ATOM 1352 O O . GLY A 1 171 ? 8.884 0.209 4.984 1.00 45.91 171 GLY A O 1
ATOM 1353 N N . PHE A 1 172 ? 8.134 1.220 3.131 1.00 49.31 172 PHE A N 1
ATOM 1354 C CA . PHE A 1 172 ? 7.097 1.999 3.799 1.00 49.31 172 PHE A CA 1
ATOM 1355 C C . PHE A 1 172 ? 5.742 1.668 3.175 1.00 49.31 172 PHE A C 1
ATOM 1357 O O . PHE A 1 172 ? 5.652 1.354 1.989 1.00 49.31 172 PHE A O 1
ATOM 1364 N N . ILE A 1 173 ? 4.691 1.757 3.983 1.00 42.72 173 ILE A N 1
ATOM 1365 C CA . ILE A 1 173 ? 3.312 1.841 3.508 1.00 42.72 173 ILE A CA 1
ATOM 1366 C C . ILE A 1 173 ? 2.957 3.325 3.587 1.00 42.72 173 ILE A C 1
ATOM 1368 O O . ILE A 1 173 ? 2.912 3.871 4.689 1.00 42.72 173 ILE A O 1
ATOM 1372 N N . ASN A 1 174 ? 2.761 3.983 2.443 1.00 38.59 174 ASN A N 1
ATOM 1373 C CA . ASN A 1 174 ? 2.158 5.313 2.418 1.00 38.59 174 ASN A CA 1
ATOM 1374 C C . ASN A 1 174 ? 0.634 5.153 2.357 1.00 38.59 174 ASN A C 1
ATOM 1376 O O . ASN A 1 174 ? 0.133 4.429 1.496 1.00 38.59 174 ASN A O 1
ATOM 1380 N N . CYS A 1 175 ? -0.079 5.806 3.270 1.00 32.03 175 CYS A N 1
ATOM 1381 C CA . CYS A 1 175 ? -1.529 5.938 3.210 1.00 32.03 175 CYS A CA 1
ATOM 1382 C C . CYS A 1 175 ? -1.830 7.289 2.554 1.00 32.03 175 CYS A C 1
ATOM 1384 O O . CYS A 1 175 ? -1.723 8.321 3.215 1.00 32.03 175 CYS A O 1
ATOM 1386 N N . GLY A 1 176 ? -2.164 7.266 1.264 1.00 31.92 176 GLY A N 1
ATOM 1387 C CA . GLY A 1 176 ? -2.671 8.410 0.502 1.00 31.92 176 GLY A CA 1
ATOM 1388 C C . GLY A 1 176 ? -4.072 8.139 -0.016 1.00 31.92 176 GLY A C 1
ATOM 1389 O O . GLY A 1 176 ? -4.343 6.964 -0.360 1.00 31.92 176 GLY A O 1
#

Organism: NCBI:txid408172

Foldseek 3Di:
DDPPPPVVVVVVVVVVVVVVVVVVPPDPPPPPPPDPCPPPLPPDDLPPDDDPVCVVVVVVVVVVVCVVVVDDPLAAAEAEAEEEQEAEPVRHSVDDPVRVVVVQVVVCVVCVVSNYHYDHDYYDYHHDPCLQAVCHPVDPDNVVVCCVVDDDPLVRHFYFYTHRYHPHPDDDTDGD